Protein AF-A0A0F8ZS06-F1 (afdb_monomer_lite)

Sequence (285 aa):
GKEASLHYQWAHCLDNLGEREDALNHYNRALKINPTHTSTLFRLAYNSDLAGDDEKAIEYYERCIEQVPTYINAVMNLGILYEDHENYEKAISCFEAVLRANPNQDRARLFLKGARACCNMYYDEDKAKKKGEETEVLNIPISDFELSVRSKNCLERMNIKTLADLTQVTESDLLSYKNFGETSLNEIKHILSQKGLHLGQALEERKQIDKLVNIDASIDDESLSKPISELTLSTRCKNALEKMEIKTIGGLVSKTEDELLRRRGFKQAYIDEIKVQLEKHGFQL

Foldseek 3Di:
DVQLVVLQVVLVVCVVVVVNVSSVVSLVVSCVVPVLPLLSLQVQLVVCVVVVVLVSNLVSLLSNCVDFQRQLVSLQVNLVSCVVVVVLLSNLLSLVLSCLLPVPLVSSVVSNVVSVVSCVVCCPPPVVVVVVVVVVQQAAFPVVDDADPQLVVLCVVVVNTGNVSQLCAAPVRQPVDPSRDDVSSVSNQVVQVVVVHGGVNVVVVVVSSVSSNPSNPRHPSVQQAAFCVPFPADPLLVVLCVVVVQTTNVSVLSDDPVRQVVDPPRDPVSQVSNQVRLVVSVGGD

InterPro domains:
  IPR011260 RNA polymerase, alpha subunit, C-terminal [PF03118] (131-193)
  IPR011260 RNA polymerase, alpha subunit, C-terminal [PF03118] (221-280)
  IPR011990 Tetratricopeptide-like helical domain superfamily [G3DSA:1.25.40.10] (2-136)
  IPR011990 Tetratricopeptide-like helical domain superfamily [SSF48452] (3-122)
  IPR019734 Tetratricopeptide repeat [PF00515] (4-37)
  IPR019734 Tetratricopeptide repeat [PS50005] (4-37)
  IPR019734 Tetratricopeptide repeat [PS50005] (72-105)
  IPR019734 Tetratricopeptide repeat [SM00028] (4-37)
  IPR019734 Tetratricopeptide repeat [SM00028] (38-71)
  IPR019734 Tetratricopeptide repeat [SM00028] (72-105)
  IPR051685 Ycf3/AcsC/BcsC/TPR Multifunctional [PTHR44943] (3-160)

Radius of gyration: 24.04 Å; chains: 1; bounding box: 49×32×74 Å

pLDDT: mean 83.7, std 10.65, range [47.06, 96.69]

Organism: NCBI:txid412755

Secondary structure (DSSP, 8-state):
-HHHHHHHHHHHHHHHTT-HHHHHHHHHHHHHH-TT-HHHHHHHHHHHHHTT-HHHHHHHHHHHTTSSSB-HHHHHHHHHHHHHTT-HHHHHHHHHHHHHH-TT-HHHHHHHHHHHHHHHHHHHHHHHHHHHHHHHHHT-BGGGS---HHHHHHHHHTT--BHHHHHTS-HHHHHTSTT--HHHHHHHHHHHHHTT--TTHHHHHHHHHHHHHGGGGTB-HHHHHSBGGGS---HHHHHHHHTTT--BHHHHHTS-HHHHHTSTT--HHHHHHHHHHHHHTT---

Structure (mmCIF, N/CA/C/O backbone):
data_AF-A0A0F8ZS06-F1
#
_entry.id   AF-A0A0F8ZS06-F1
#
loop_
_atom_site.group_PDB
_atom_site.id
_atom_site.type_symbol
_atom_site.label_atom_id
_atom_site.label_alt_id
_atom_site.label_comp_id
_atom_site.label_asym_id
_atom_site.label_entity_id
_atom_site.label_seq_id
_atom_site.pdbx_PDB_ins_code
_atom_site.Cartn_x
_atom_site.Cartn_y
_atom_site.Cartn_z
_atom_site.occupancy
_atom_site.B_iso_or_equiv
_atom_site.auth_seq_id
_atom_site.auth_comp_id
_atom_site.auth_asym_id
_atom_site.auth_atom_id
_atom_site.pdbx_PDB_model_num
ATOM 1 N N . GLY A 1 1 ? 18.575 15.816 0.818 1.00 63.66 1 GLY A N 1
ATOM 2 C CA . GLY A 1 1 ? 18.251 16.215 -0.568 1.00 63.66 1 GLY A CA 1
ATOM 3 C C . GLY A 1 1 ? 19.220 15.592 -1.556 1.00 63.66 1 GLY A C 1
ATOM 4 O O . GLY A 1 1 ? 19.104 14.406 -1.816 1.00 63.66 1 GLY A O 1
ATOM 5 N N . LYS A 1 2 ? 20.214 16.352 -2.040 1.00 81.12 2 LYS A N 1
ATOM 6 C CA . LYS A 1 2 ? 21.171 15.901 -3.076 1.00 81.12 2 LYS A CA 1
ATOM 7 C C . LYS A 1 2 ? 21.966 14.646 -2.702 1.00 81.12 2 LYS A C 1
ATOM 9 O O . LYS A 1 2 ? 22.174 13.783 -3.542 1.00 81.12 2 LYS A O 1
ATOM 14 N N . GLU A 1 3 ? 22.370 14.532 -1.441 1.00 87.69 3 GLU A N 1
ATOM 15 C CA . GLU A 1 3 ? 23.111 13.367 -0.944 1.00 87.69 3 GLU A CA 1
ATOM 16 C C . GLU A 1 3 ? 22.255 12.089 -0.933 1.00 87.69 3 GLU A C 1
ATOM 18 O O . GLU A 1 3 ? 22.720 11.030 -1.339 1.00 87.69 3 GLU A O 1
ATOM 23 N N . ALA A 1 4 ? 20.967 12.197 -0.581 1.00 88.38 4 ALA A N 1
ATOM 24 C CA . ALA A 1 4 ? 20.027 11.080 -0.697 1.00 88.38 4 ALA A CA 1
ATOM 25 C C . ALA A 1 4 ? 19.854 10.647 -2.161 1.00 88.38 4 ALA A C 1
ATOM 27 O O . ALA A 1 4 ? 19.858 9.454 -2.450 1.00 88.38 4 ALA A O 1
ATOM 28 N N . SER A 1 5 ? 19.776 11.606 -3.089 1.00 87.88 5 SER A N 1
ATOM 29 C CA . SER A 1 5 ? 19.697 11.318 -4.524 1.00 87.88 5 SER A CA 1
ATOM 30 C C . SER A 1 5 ? 20.971 10.660 -5.065 1.00 87.88 5 SER A C 1
ATOM 32 O O . SER A 1 5 ? 20.877 9.792 -5.926 1.00 87.88 5 SER A O 1
ATOM 34 N N . LEU A 1 6 ? 22.152 11.007 -4.540 1.00 91.00 6 LEU A N 1
ATOM 35 C CA . LEU A 1 6 ? 23.408 10.333 -4.886 1.00 91.00 6 LEU A CA 1
ATOM 36 C C . LEU A 1 6 ? 23.420 8.883 -4.386 1.00 91.00 6 LEU A C 1
ATOM 38 O O . LEU A 1 6 ? 23.722 7.969 -5.150 1.00 91.00 6 LEU A O 1
ATOM 42 N N . HIS A 1 7 ? 23.039 8.661 -3.125 1.00 93.19 7 HIS A N 1
ATOM 43 C CA . HIS A 1 7 ? 22.908 7.309 -2.584 1.00 93.19 7 HIS A CA 1
ATOM 44 C C . HIS A 1 7 ? 21.879 6.478 -3.356 1.00 93.19 7 HIS A C 1
ATOM 46 O O . HIS A 1 7 ? 22.144 5.312 -3.623 1.00 93.19 7 HIS A O 1
ATOM 52 N N . TYR A 1 8 ? 20.761 7.079 -3.770 1.00 90.75 8 TYR A N 1
ATOM 53 C CA . TYR A 1 8 ? 19.785 6.450 -4.660 1.00 90.75 8 TYR A CA 1
ATOM 54 C C . TYR A 1 8 ? 20.402 6.055 -6.007 1.00 90.75 8 TYR A C 1
ATOM 56 O O . TYR A 1 8 ? 20.227 4.922 -6.440 1.00 90.75 8 TYR A O 1
ATOM 64 N N . GLN A 1 9 ? 21.133 6.961 -6.663 1.00 88.94 9 GLN A N 1
ATOM 65 C CA . GLN A 1 9 ? 21.760 6.675 -7.956 1.00 88.94 9 GLN A CA 1
ATOM 66 C C . GLN A 1 9 ? 22.771 5.531 -7.851 1.00 88.94 9 GLN A C 1
ATOM 68 O O . GLN A 1 9 ? 22.766 4.636 -8.690 1.00 88.94 9 GLN A O 1
ATOM 73 N N . TRP A 1 10 ? 23.599 5.519 -6.803 1.00 91.44 10 TRP A N 1
ATOM 74 C CA . TRP A 1 10 ? 24.521 4.412 -6.549 1.00 91.44 10 TRP A CA 1
ATOM 75 C C . TRP A 1 10 ? 23.798 3.103 -6.267 1.00 91.44 10 TRP A C 1
ATOM 77 O O . TRP A 1 10 ? 24.122 2.104 -6.901 1.00 91.44 10 TRP A O 1
ATOM 87 N N . ALA A 1 11 ? 22.807 3.119 -5.372 1.00 93.19 11 ALA A N 1
ATOM 88 C CA . ALA A 1 11 ? 21.995 1.945 -5.081 1.00 93.19 11 ALA A CA 1
ATOM 89 C C . ALA A 1 11 ? 21.378 1.371 -6.356 1.00 93.19 11 ALA A C 1
ATOM 91 O O . ALA A 1 11 ? 21.467 0.179 -6.603 1.00 93.19 11 ALA A O 1
ATOM 92 N N . HIS A 1 12 ? 20.824 2.237 -7.201 1.00 85.00 12 HIS A N 1
ATOM 93 C CA . HIS A 1 12 ? 20.188 1.832 -8.442 1.00 85.00 12 HIS A CA 1
ATOM 94 C C . HIS A 1 12 ? 21.172 1.225 -9.449 1.00 85.00 12 HIS A C 1
ATOM 96 O O . HIS A 1 12 ? 20.852 0.230 -10.094 1.00 85.00 12 HIS A O 1
ATOM 102 N N . CYS A 1 13 ? 22.385 1.773 -9.564 1.00 87.81 13 CYS A N 1
ATOM 103 C CA . CYS A 1 13 ? 23.432 1.156 -10.377 1.00 87.81 13 CYS A CA 1
ATOM 104 C C . CYS A 1 13 ? 23.817 -0.236 -9.856 1.00 87.81 13 CYS A C 1
ATOM 106 O O . CYS A 1 13 ? 23.944 -1.155 -10.658 1.00 87.81 13 CYS A O 1
ATOM 108 N N . LEU A 1 14 ? 23.987 -0.391 -8.539 1.00 89.50 14 LEU A N 1
ATOM 109 C CA . LEU A 1 14 ? 24.324 -1.671 -7.902 1.00 89.50 14 LEU A CA 1
ATOM 110 C C . LEU A 1 14 ? 23.215 -2.709 -8.108 1.00 89.50 14 LEU A C 1
ATOM 112 O O . LEU A 1 14 ? 23.488 -3.856 -8.450 1.00 89.50 14 LEU A O 1
ATOM 116 N N . ASP A 1 15 ? 21.961 -2.283 -7.989 1.00 84.06 15 ASP A N 1
ATOM 117 C CA . ASP A 1 15 ? 20.789 -3.133 -8.186 1.00 84.06 15 ASP A CA 1
ATOM 118 C C . ASP A 1 15 ? 20.712 -3.656 -9.629 1.00 84.06 15 ASP A C 1
ATOM 120 O O . ASP A 1 15 ? 20.546 -4.853 -9.861 1.00 84.06 15 ASP A O 1
ATOM 124 N N . ASN A 1 16 ? 20.973 -2.784 -10.612 1.00 82.00 16 ASN A N 1
ATOM 125 C CA . ASN A 1 16 ? 21.062 -3.160 -12.027 1.00 82.00 16 ASN A CA 1
ATOM 126 C C . ASN A 1 16 ? 22.236 -4.112 -12.330 1.00 82.00 16 ASN A C 1
ATOM 128 O O . ASN A 1 16 ? 22.197 -4.837 -13.324 1.00 82.00 16 ASN A O 1
ATOM 132 N N . LEU A 1 17 ? 23.280 -4.112 -11.495 1.00 88.81 17 LEU A N 1
ATOM 133 C CA . LEU A 1 17 ? 24.400 -5.058 -11.568 1.00 88.81 17 LEU A CA 1
ATOM 134 C C . LEU A 1 17 ? 24.115 -6.375 -10.825 1.00 88.81 17 LEU A C 1
ATOM 136 O O . LEU A 1 17 ? 24.907 -7.310 -10.918 1.00 88.81 17 LEU A O 1
ATOM 140 N N . GLY A 1 18 ? 22.986 -6.473 -10.117 1.00 86.25 18 GLY A N 1
ATOM 141 C CA . GLY A 1 18 ? 22.611 -7.632 -9.309 1.00 86.25 18 GLY A CA 1
ATOM 142 C C . GLY A 1 18 ? 23.229 -7.653 -7.907 1.00 86.25 18 GLY A C 1
ATOM 143 O O . GLY A 1 18 ? 23.037 -8.624 -7.175 1.00 86.25 18 GLY A O 1
ATOM 144 N N . GLU A 1 19 ? 23.930 -6.593 -7.497 1.00 92.88 19 GLU A N 1
ATOM 145 C CA . GLU A 1 19 ? 24.540 -6.449 -6.168 1.00 92.88 19 GLU A CA 1
ATOM 146 C C . GLU A 1 19 ? 23.491 -5.993 -5.137 1.00 92.88 19 GLU A C 1
ATOM 148 O O . GLU A 1 19 ? 23.504 -4.871 -4.627 1.00 92.88 19 GLU A O 1
ATOM 153 N N . ARG A 1 20 ? 22.531 -6.883 -4.850 1.00 88.94 20 ARG A N 1
ATOM 154 C CA . ARG A 1 20 ? 21.314 -6.575 -4.075 1.00 88.94 20 ARG A CA 1
ATOM 155 C C . ARG A 1 20 ? 21.583 -6.085 -2.650 1.00 88.94 20 ARG A C 1
ATOM 157 O O . ARG A 1 20 ? 20.914 -5.163 -2.189 1.00 88.94 20 ARG A O 1
ATOM 164 N N . GLU A 1 21 ? 22.540 -6.685 -1.943 1.00 92.19 21 GLU A N 1
ATOM 165 C CA . GLU A 1 21 ? 22.848 -6.299 -0.556 1.00 92.19 21 GLU A CA 1
ATOM 166 C C . GLU A 1 21 ? 23.428 -4.880 -0.480 1.00 92.19 21 GLU A C 1
ATOM 168 O O . GLU A 1 21 ? 22.988 -4.058 0.331 1.00 92.19 21 GLU A O 1
ATOM 173 N N . ASP A 1 22 ? 24.365 -4.556 -1.371 1.00 93.62 22 ASP A N 1
ATOM 174 C CA . ASP A 1 22 ? 24.976 -3.231 -1.430 1.00 93.62 22 ASP A CA 1
ATOM 175 C C . ASP A 1 22 ? 23.987 -2.172 -1.926 1.00 93.62 22 ASP A C 1
ATOM 177 O O . ASP A 1 22 ? 23.926 -1.069 -1.366 1.00 93.62 22 ASP A O 1
ATOM 181 N N . ALA A 1 23 ? 23.134 -2.518 -2.894 1.00 93.12 23 ALA A N 1
ATOM 182 C CA . ALA A 1 23 ? 22.026 -1.668 -3.313 1.00 93.12 23 ALA A CA 1
ATOM 183 C C . ALA A 1 23 ? 21.108 -1.319 -2.133 1.00 93.12 23 ALA A C 1
ATOM 185 O O . ALA A 1 23 ? 20.855 -0.140 -1.865 1.00 93.12 23 ALA A O 1
ATOM 186 N N . LEU A 1 24 ? 20.677 -2.321 -1.362 1.00 94.44 24 LEU A N 1
ATOM 187 C CA . LEU A 1 24 ? 19.812 -2.139 -0.196 1.00 94.44 24 LEU A CA 1
ATOM 188 C C . LEU A 1 24 ? 20.481 -1.281 0.889 1.00 94.44 24 LEU A C 1
ATOM 190 O O . LEU A 1 24 ? 19.842 -0.395 1.464 1.00 94.44 24 LEU A O 1
ATOM 194 N N . ASN A 1 25 ? 21.784 -1.458 1.127 1.00 95.75 25 ASN A N 1
ATOM 195 C CA . ASN A 1 25 ? 22.554 -0.601 2.033 1.00 95.75 25 ASN A CA 1
ATOM 196 C C . ASN A 1 25 ? 22.521 0.872 1.599 1.00 95.75 25 ASN A C 1
ATOM 198 O O . ASN A 1 25 ? 22.314 1.769 2.426 1.00 95.75 25 ASN A O 1
ATOM 202 N N . HIS A 1 26 ? 22.703 1.140 0.306 1.00 96.69 26 HIS A N 1
ATOM 203 C CA . HIS A 1 26 ? 22.666 2.496 -0.231 1.00 96.69 26 HIS A CA 1
ATOM 204 C C . HIS A 1 26 ? 21.247 3.084 -0.259 1.00 96.69 26 HIS A C 1
ATOM 206 O O . HIS A 1 26 ? 21.081 4.254 0.096 1.00 96.69 26 HIS A O 1
ATOM 212 N N . TYR A 1 27 ? 20.217 2.294 -0.568 1.00 96.12 27 TYR A N 1
ATOM 213 C CA . TYR A 1 27 ? 18.823 2.731 -0.461 1.00 96.12 27 TYR A CA 1
ATOM 214 C C . TYR A 1 27 ? 18.447 3.090 0.980 1.00 96.12 27 TYR A C 1
ATOM 216 O O . TYR A 1 27 ? 17.894 4.164 1.227 1.00 96.12 27 TYR A O 1
ATOM 224 N N . ASN A 1 28 ? 18.839 2.270 1.956 1.00 95.62 28 ASN A N 1
ATOM 225 C CA . ASN A 1 28 ? 18.621 2.567 3.371 1.00 95.62 28 ASN A CA 1
ATOM 226 C C . ASN A 1 28 ? 19.347 3.840 3.818 1.00 95.62 28 ASN A C 1
ATOM 228 O O . ASN A 1 28 ? 18.799 4.625 4.592 1.00 95.62 28 ASN A O 1
ATOM 232 N N . ARG A 1 29 ? 20.564 4.095 3.321 1.00 95.88 29 ARG A N 1
ATOM 233 C CA . ARG A 1 29 ? 21.256 5.375 3.558 1.00 95.88 29 ARG A CA 1
ATOM 234 C C . ARG A 1 29 ? 20.493 6.550 2.947 1.00 95.88 29 ARG A C 1
ATOM 236 O O . ARG A 1 29 ? 20.332 7.565 3.620 1.00 95.88 29 ARG A O 1
ATOM 243 N N . ALA A 1 30 ? 19.975 6.407 1.727 1.00 95.88 30 ALA A N 1
ATOM 244 C CA . ALA A 1 30 ? 19.164 7.444 1.097 1.00 95.88 30 ALA A CA 1
ATOM 245 C C . ALA A 1 30 ? 17.916 7.778 1.933 1.00 95.88 30 ALA A C 1
ATOM 247 O O . ALA A 1 30 ? 17.657 8.959 2.162 1.00 95.88 30 ALA A O 1
ATOM 248 N N . LEU A 1 31 ? 17.205 6.770 2.460 1.00 95.06 31 LEU A N 1
ATOM 249 C CA . LEU A 1 31 ? 16.052 6.989 3.345 1.00 95.06 31 LEU A CA 1
ATOM 250 C C . LEU A 1 31 ? 16.429 7.534 4.726 1.00 95.06 31 LEU A C 1
ATOM 252 O O . LEU A 1 31 ? 15.679 8.325 5.286 1.00 95.06 31 LEU A O 1
ATOM 256 N N . LYS A 1 32 ? 17.596 7.180 5.276 1.00 96.50 32 LYS A N 1
ATOM 257 C CA . LYS A 1 32 ? 18.094 7.804 6.517 1.00 96.50 32 LYS A CA 1
ATOM 258 C C . LYS A 1 32 ? 18.343 9.303 6.343 1.00 96.50 32 LYS A C 1
ATOM 260 O O . LYS A 1 32 ? 18.076 10.072 7.258 1.00 96.50 32 LYS A O 1
ATOM 265 N N . ILE A 1 33 ? 18.853 9.715 5.181 1.00 96.19 33 ILE A N 1
ATOM 266 C CA . ILE A 1 33 ? 19.132 11.125 4.865 1.00 96.19 33 ILE A CA 1
ATOM 267 C C . ILE A 1 33 ? 17.847 11.874 4.493 1.00 96.19 33 ILE A C 1
ATOM 269 O O . ILE A 1 33 ? 17.686 13.046 4.832 1.00 96.19 33 ILE A O 1
ATOM 273 N N . ASN A 1 34 ? 16.954 11.229 3.745 1.00 93.25 34 ASN A N 1
ATOM 274 C CA . ASN A 1 34 ? 15.661 11.777 3.369 1.00 93.25 34 ASN A CA 1
ATOM 275 C C . ASN A 1 34 ? 14.572 10.689 3.450 1.00 93.25 34 ASN A C 1
ATOM 277 O O . ASN A 1 34 ? 14.392 9.948 2.478 1.00 93.25 34 ASN A O 1
ATOM 281 N N . PRO A 1 35 ? 13.820 10.619 4.567 1.00 93.69 35 PRO A N 1
ATOM 282 C CA . PRO A 1 35 ? 12.804 9.584 4.797 1.00 93.69 35 PRO A CA 1
ATOM 283 C C . PRO A 1 35 ? 11.664 9.561 3.777 1.00 93.69 35 PRO A C 1
ATOM 285 O O . PRO A 1 35 ? 10.981 8.543 3.642 1.00 93.69 35 PRO A O 1
ATOM 288 N N . THR A 1 36 ? 11.475 10.670 3.062 1.00 91.50 36 THR A N 1
ATOM 289 C CA . THR A 1 36 ? 10.428 10.877 2.059 1.00 91.50 36 THR A CA 1
ATOM 290 C C . THR A 1 36 ? 10.974 10.900 0.628 1.00 91.50 36 THR A C 1
ATOM 292 O O . THR A 1 36 ? 10.327 11.411 -0.280 1.00 91.50 36 THR A O 1
ATOM 295 N N . HIS A 1 37 ? 12.184 10.377 0.382 1.00 89.31 37 HIS A N 1
ATOM 296 C CA . HIS A 1 37 ? 12.753 10.330 -0.969 1.00 89.31 37 HIS A CA 1
ATOM 297 C C . HIS A 1 37 ? 11.968 9.363 -1.874 1.00 89.31 37 HIS A C 1
ATOM 299 O O . HIS A 1 37 ? 12.251 8.163 -1.906 1.00 89.31 37 HIS A O 1
ATOM 305 N N . THR A 1 38 ? 11.011 9.901 -2.634 1.00 86.94 38 THR A N 1
ATOM 306 C CA . THR A 1 38 ? 10.017 9.158 -3.428 1.00 86.94 38 THR A CA 1
ATOM 307 C C . THR A 1 38 ? 10.631 8.100 -4.340 1.00 86.94 38 THR A C 1
ATOM 309 O O . THR A 1 38 ? 10.192 6.956 -4.322 1.00 86.94 38 THR A O 1
ATOM 312 N N . SER A 1 39 ? 11.702 8.420 -5.076 1.00 85.69 39 SER A N 1
ATOM 313 C CA . SER A 1 39 ? 12.343 7.449 -5.978 1.00 85.69 39 SER A CA 1
ATOM 314 C C . SER A 1 39 ? 12.962 6.263 -5.228 1.00 85.69 39 SER A C 1
ATOM 316 O O . SER A 1 39 ? 12.937 5.142 -5.727 1.00 85.69 39 SER A O 1
ATOM 318 N N . THR A 1 40 ? 13.488 6.486 -4.018 1.00 90.75 40 THR A N 1
ATOM 319 C CA . THR A 1 40 ? 14.010 5.391 -3.184 1.00 90.75 40 THR A CA 1
ATOM 320 C C . THR A 1 40 ? 12.878 4.553 -2.610 1.00 90.75 40 THR A C 1
ATOM 322 O O . THR A 1 40 ? 12.976 3.332 -2.642 1.00 90.75 40 THR A O 1
ATOM 325 N N . LEU A 1 41 ? 11.813 5.194 -2.112 1.00 93.06 41 LEU A N 1
ATOM 326 C CA . LEU A 1 41 ? 10.627 4.493 -1.612 1.00 93.06 41 LEU A CA 1
ATOM 327 C C . LEU A 1 41 ? 10.028 3.600 -2.699 1.00 93.06 41 LEU A C 1
ATOM 3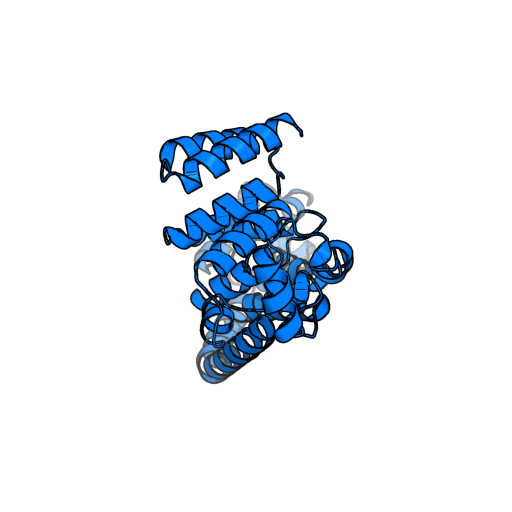29 O O . LEU A 1 41 ? 9.829 2.415 -2.467 1.00 93.06 41 LEU A O 1
ATOM 333 N N . PHE A 1 42 ? 9.836 4.137 -3.906 1.00 90.06 42 PHE A N 1
ATOM 334 C CA . PHE A 1 42 ? 9.329 3.375 -5.045 1.00 90.06 42 PHE A CA 1
ATOM 335 C C . PHE A 1 42 ? 10.223 2.179 -5.400 1.00 90.06 42 PHE A C 1
ATOM 337 O O . PHE A 1 42 ? 9.715 1.084 -5.623 1.00 90.06 42 PHE A O 1
ATOM 344 N N . ARG A 1 43 ? 11.553 2.361 -5.431 1.00 89.94 43 ARG A N 1
ATOM 345 C CA . ARG A 1 43 ? 12.485 1.261 -5.734 1.00 89.94 43 ARG A CA 1
ATOM 346 C C . ARG A 1 43 ? 12.482 0.173 -4.674 1.00 89.94 43 ARG A C 1
ATOM 348 O O . ARG A 1 43 ? 12.466 -0.997 -5.027 1.00 89.94 43 ARG A O 1
ATOM 355 N N . LEU A 1 44 ? 12.475 0.545 -3.398 1.00 94.00 44 LEU A N 1
ATOM 356 C CA . LEU A 1 44 ? 12.384 -0.435 -2.321 1.00 94.00 44 LEU A CA 1
ATOM 357 C C . LEU A 1 44 ? 11.045 -1.174 -2.349 1.00 94.00 44 LEU A C 1
ATOM 359 O O . LEU A 1 44 ? 11.052 -2.387 -2.200 1.00 94.00 44 LEU A O 1
ATOM 363 N N . ALA A 1 45 ? 9.934 -0.480 -2.615 1.00 93.06 45 ALA A N 1
ATOM 364 C CA . ALA A 1 45 ? 8.625 -1.110 -2.779 1.00 93.06 45 ALA A CA 1
ATOM 365 C C . ALA A 1 45 ? 8.643 -2.169 -3.889 1.00 93.06 45 ALA A C 1
ATOM 367 O O . ALA A 1 45 ? 8.272 -3.312 -3.661 1.00 93.06 45 ALA A O 1
ATOM 368 N N . TYR A 1 46 ? 9.161 -1.797 -5.062 1.00 87.69 46 TYR A N 1
ATOM 369 C CA . TYR A 1 46 ? 9.276 -2.688 -6.213 1.00 87.69 46 TYR A CA 1
ATOM 370 C C . TYR A 1 46 ? 10.197 -3.886 -5.950 1.00 87.69 46 TYR A C 1
ATOM 372 O O . TYR A 1 46 ? 9.886 -5.010 -6.327 1.00 87.69 46 TYR A O 1
ATOM 380 N N . ASN A 1 47 ? 11.330 -3.669 -5.283 1.00 88.81 47 ASN A N 1
ATOM 381 C CA . ASN A 1 47 ? 12.249 -4.759 -4.965 1.00 88.81 47 ASN A CA 1
ATOM 382 C C . ASN A 1 47 ? 11.669 -5.715 -3.916 1.00 88.81 47 ASN A C 1
ATOM 384 O O . ASN A 1 47 ? 11.939 -6.912 -3.991 1.00 88.81 47 ASN A O 1
ATOM 388 N N . SER A 1 48 ? 10.888 -5.202 -2.961 1.00 92.50 48 SER A N 1
ATOM 389 C CA . SER A 1 48 ? 10.147 -6.023 -1.999 1.00 92.50 48 SER A CA 1
ATOM 390 C C . SER A 1 48 ? 9.055 -6.844 -2.687 1.00 92.50 48 SER A C 1
ATOM 392 O O . SER A 1 48 ? 8.991 -8.045 -2.452 1.00 92.50 48 SER A O 1
ATOM 394 N N . ASP A 1 49 ? 8.284 -6.234 -3.592 1.00 90.19 49 ASP A N 1
ATOM 395 C CA . ASP A 1 49 ? 7.266 -6.898 -4.426 1.00 90.19 49 ASP A CA 1
ATOM 396 C C . ASP A 1 49 ? 7.893 -8.045 -5.244 1.00 90.19 49 ASP A C 1
ATOM 398 O O . ASP A 1 49 ? 7.523 -9.209 -5.110 1.00 90.19 49 ASP A O 1
ATOM 402 N N . LEU A 1 50 ? 8.994 -7.778 -5.959 1.00 86.44 50 LEU A N 1
ATOM 403 C CA . LEU A 1 50 ? 9.742 -8.820 -6.680 1.00 86.44 50 LEU A CA 1
ATOM 404 C C . LEU A 1 50 ? 10.298 -9.939 -5.783 1.00 86.44 50 LEU A C 1
ATOM 406 O O . LEU A 1 50 ? 10.583 -11.036 -6.274 1.00 86.44 50 LEU A O 1
ATOM 410 N N . ALA A 1 51 ? 10.525 -9.660 -4.500 1.00 88.81 51 ALA A N 1
ATOM 411 C CA . ALA A 1 51 ? 10.980 -10.643 -3.525 1.00 88.81 51 ALA A CA 1
ATOM 412 C C . ALA A 1 51 ? 9.822 -11.416 -2.863 1.00 88.81 51 ALA A C 1
ATOM 414 O O . ALA A 1 51 ? 10.100 -12.364 -2.126 1.00 88.81 51 ALA A O 1
ATOM 415 N N . GLY A 1 52 ? 8.565 -11.039 -3.129 1.00 90.50 52 GLY A N 1
ATOM 416 C CA . GLY A 1 52 ? 7.367 -11.571 -2.475 1.00 90.50 52 GLY A CA 1
ATOM 417 C C . GLY A 1 52 ? 7.191 -11.097 -1.029 1.00 90.50 52 GLY A C 1
ATOM 418 O O . GLY A 1 52 ? 6.524 -11.761 -0.241 1.00 90.50 52 GLY A O 1
ATOM 419 N N . ASP A 1 53 ? 7.848 -9.998 -0.643 1.00 95.44 53 ASP A N 1
ATOM 420 C CA . ASP A 1 53 ? 7.662 -9.344 0.656 1.00 95.44 53 ASP A CA 1
ATOM 421 C C . ASP A 1 53 ? 6.582 -8.263 0.522 1.00 95.44 53 ASP A C 1
ATOM 423 O O . ASP A 1 53 ? 6.854 -7.055 0.519 1.00 95.44 53 ASP A O 1
ATOM 427 N N . ASP A 1 54 ? 5.348 -8.729 0.344 1.00 92.56 54 ASP A N 1
ATOM 428 C CA . ASP A 1 54 ? 4.199 -7.889 0.008 1.00 92.56 54 ASP A CA 1
ATOM 429 C C . ASP A 1 54 ? 3.877 -6.883 1.119 1.00 92.56 54 ASP A C 1
ATOM 431 O O . ASP A 1 54 ? 3.517 -5.737 0.847 1.00 92.56 54 ASP A O 1
ATOM 435 N N . GLU A 1 55 ? 4.095 -7.265 2.380 1.00 93.38 55 GLU A N 1
ATOM 436 C CA . GLU A 1 55 ? 3.914 -6.401 3.549 1.00 93.38 55 GLU A CA 1
ATOM 437 C C . GLU A 1 55 ? 4.800 -5.150 3.453 1.00 93.38 55 GLU A C 1
ATOM 439 O O . GLU A 1 55 ? 4.312 -4.019 3.566 1.00 93.38 55 GLU A O 1
ATOM 444 N N . LYS A 1 56 ? 6.102 -5.325 3.174 1.00 94.56 56 LYS A N 1
ATOM 445 C CA . LYS A 1 56 ? 7.009 -4.185 2.974 1.00 94.56 56 LYS A CA 1
ATOM 446 C C . LYS A 1 56 ? 6.729 -3.439 1.678 1.00 94.56 56 LYS A C 1
ATOM 448 O O . LYS A 1 56 ? 6.919 -2.222 1.631 1.00 94.56 56 LYS A O 1
ATOM 453 N N . ALA A 1 57 ? 6.331 -4.141 0.618 1.00 94.62 57 ALA A N 1
ATOM 454 C CA . ALA A 1 57 ? 5.999 -3.512 -0.654 1.00 94.62 57 ALA A CA 1
ATOM 455 C C . ALA A 1 57 ? 4.835 -2.525 -0.487 1.00 94.62 57 ALA A C 1
ATOM 457 O O . ALA A 1 57 ? 4.960 -1.356 -0.865 1.00 94.62 57 ALA A O 1
ATOM 458 N N . ILE A 1 58 ? 3.754 -2.967 0.163 1.00 95.44 58 ILE A N 1
ATOM 459 C CA . ILE A 1 58 ? 2.589 -2.145 0.497 1.00 95.44 58 ILE A CA 1
ATOM 460 C C . ILE A 1 58 ? 3.012 -0.953 1.361 1.00 95.44 58 ILE A C 1
ATOM 462 O O . ILE A 1 58 ? 2.699 0.179 0.994 1.00 95.44 58 ILE A O 1
ATOM 466 N N . GLU A 1 59 ? 3.788 -1.161 2.434 1.00 94.81 59 GLU A N 1
ATOM 467 C CA . GLU A 1 59 ? 4.258 -0.064 3.300 1.00 94.81 59 GLU A CA 1
ATOM 468 C C . GLU A 1 59 ? 5.002 1.018 2.495 1.00 94.81 59 GLU A C 1
ATOM 470 O O . GLU A 1 59 ? 4.720 2.219 2.598 1.00 94.81 59 GLU A O 1
ATOM 475 N N . TYR A 1 60 ? 5.964 0.614 1.661 1.00 94.94 60 TYR A N 1
ATOM 476 C CA . TYR A 1 60 ? 6.748 1.565 0.880 1.00 94.94 60 TYR A CA 1
ATOM 477 C C . TYR A 1 60 ? 5.921 2.256 -0.208 1.00 94.94 60 TYR A C 1
ATOM 479 O O . TYR A 1 60 ? 6.116 3.457 -0.433 1.00 94.94 60 TYR A O 1
ATOM 487 N N . TYR A 1 61 ? 4.987 1.558 -0.859 1.00 93.25 61 TYR A N 1
ATOM 488 C CA . TYR A 1 61 ? 4.076 2.180 -1.819 1.00 93.25 61 TYR A CA 1
ATOM 489 C C . TYR A 1 61 ? 3.120 3.172 -1.147 1.00 93.25 61 TYR A C 1
ATOM 491 O O . TYR A 1 61 ? 2.954 4.283 -1.653 1.00 93.25 61 TYR A O 1
ATOM 499 N N . GLU A 1 62 ? 2.564 2.844 0.019 1.00 92.50 62 GLU A N 1
ATOM 500 C CA . GLU A 1 62 ? 1.698 3.741 0.792 1.00 92.50 62 GLU A CA 1
ATOM 501 C C . GLU A 1 62 ? 2.412 5.033 1.204 1.00 92.50 62 GLU A C 1
ATOM 503 O O . GLU A 1 62 ? 1.823 6.117 1.140 1.00 92.50 62 GLU A O 1
ATOM 508 N N . ARG A 1 63 ? 3.693 4.936 1.573 1.00 91.38 63 ARG A N 1
ATOM 509 C CA . ARG A 1 63 ? 4.555 6.094 1.859 1.00 91.38 63 ARG A CA 1
ATOM 510 C C . ARG A 1 63 ? 4.917 6.879 0.603 1.00 91.38 63 ARG A C 1
ATOM 512 O O . ARG A 1 63 ? 5.099 8.095 0.662 1.00 91.38 63 ARG A O 1
ATOM 519 N N . CYS A 1 64 ? 5.040 6.199 -0.535 1.00 87.19 64 CYS A N 1
ATOM 520 C CA . CYS A 1 64 ? 5.320 6.822 -1.825 1.00 87.19 64 CYS A CA 1
ATOM 521 C C . CYS A 1 64 ? 4.152 7.715 -2.271 1.00 87.19 64 CYS A C 1
ATOM 523 O O . CYS A 1 64 ? 4.376 8.849 -2.694 1.00 87.19 64 CYS A O 1
ATOM 525 N N . ILE A 1 65 ? 2.907 7.252 -2.100 1.00 86.88 65 ILE A N 1
ATOM 526 C CA . ILE A 1 65 ? 1.709 8.013 -2.491 1.00 86.88 65 ILE A CA 1
ATOM 527 C C . ILE A 1 65 ? 1.392 9.199 -1.563 1.00 86.88 65 ILE A C 1
ATOM 529 O O . ILE A 1 65 ? 0.567 10.035 -1.910 1.00 86.88 65 ILE A O 1
ATOM 533 N N . GLU A 1 66 ? 2.056 9.306 -0.406 1.00 85.81 66 GLU A N 1
ATOM 534 C CA . GLU A 1 66 ? 1.996 10.498 0.467 1.00 85.81 66 GLU A CA 1
ATOM 535 C C . GLU A 1 66 ? 2.794 11.672 -0.079 1.00 85.81 66 GLU A C 1
ATOM 537 O O . GLU A 1 66 ? 2.611 12.806 0.363 1.00 85.81 66 GLU A O 1
ATOM 542 N N . GLN A 1 67 ? 3.716 11.404 -1.002 1.00 82.31 67 GLN A N 1
ATOM 543 C CA . GLN A 1 67 ? 4.598 12.426 -1.527 1.00 82.31 67 GLN A CA 1
ATOM 544 C C . GLN A 1 67 ? 3.953 13.131 -2.714 1.00 82.31 67 GLN A C 1
ATOM 546 O O . GLN A 1 67 ? 3.278 12.515 -3.541 1.00 82.31 67 GLN A O 1
ATOM 551 N N . VAL A 1 68 ? 4.208 14.436 -2.802 1.00 73.44 68 VAL A N 1
ATOM 552 C CA . VAL A 1 68 ? 3.801 15.277 -3.926 1.00 73.44 68 VAL A CA 1
ATOM 553 C C . VAL A 1 68 ? 5.053 15.657 -4.729 1.00 73.44 68 VAL A C 1
ATOM 555 O O . VAL A 1 68 ? 6.001 16.185 -4.140 1.00 73.44 68 VAL A O 1
ATOM 558 N N . PRO A 1 69 ? 5.081 15.423 -6.052 1.00 70.06 69 PRO A N 1
ATOM 559 C CA . PRO A 1 69 ? 4.024 14.796 -6.841 1.00 70.06 69 PRO A CA 1
ATOM 560 C C . PRO A 1 69 ? 3.906 13.281 -6.621 1.00 70.06 69 PRO A C 1
ATOM 562 O O . PRO A 1 69 ? 4.902 12.586 -6.409 1.00 70.06 69 PRO A O 1
ATOM 565 N N . THR A 1 70 ? 2.677 12.774 -6.705 1.00 74.38 70 THR A N 1
ATOM 566 C CA . THR A 1 70 ? 2.362 11.359 -6.509 1.00 74.38 70 THR A CA 1
ATOM 567 C C . THR A 1 70 ? 2.823 10.540 -7.708 1.00 74.38 70 THR A C 1
ATOM 569 O O . THR A 1 70 ? 2.489 10.834 -8.856 1.00 74.38 70 THR A O 1
ATOM 572 N N . TYR A 1 71 ? 3.574 9.473 -7.443 1.00 75.75 71 TYR A N 1
ATOM 573 C CA . TYR A 1 71 ? 4.009 8.538 -8.476 1.00 75.75 71 TYR A CA 1
ATOM 574 C C . TYR A 1 71 ? 2.842 7.639 -8.883 1.00 75.75 71 TYR A C 1
ATOM 576 O O . TYR A 1 71 ? 2.462 6.734 -8.144 1.00 75.75 71 TYR A O 1
ATOM 584 N N . ILE A 1 72 ? 2.293 7.848 -10.082 1.00 78.19 72 ILE A N 1
ATOM 585 C CA . ILE A 1 72 ? 1.125 7.088 -10.553 1.00 78.19 72 ILE A CA 1
ATOM 586 C C . ILE A 1 72 ? 1.393 5.577 -10.628 1.00 78.19 72 ILE A C 1
ATOM 588 O O . ILE A 1 72 ? 0.506 4.774 -10.357 1.00 78.19 72 ILE A O 1
ATOM 592 N N . ASN A 1 73 ? 2.640 5.186 -10.907 1.00 78.56 73 ASN A N 1
ATOM 593 C CA . ASN A 1 73 ? 3.056 3.784 -10.917 1.00 78.56 73 ASN A CA 1
ATOM 594 C C . ASN A 1 73 ? 3.033 3.169 -9.512 1.00 78.56 73 ASN A C 1
ATOM 596 O O . ASN A 1 73 ? 2.722 1.992 -9.377 1.00 78.56 73 ASN A O 1
ATOM 600 N N . ALA A 1 74 ? 3.306 3.957 -8.466 1.00 85.69 74 ALA A N 1
ATOM 601 C CA . ALA A 1 74 ? 3.160 3.493 -7.089 1.00 85.69 74 ALA A CA 1
ATOM 602 C C . ALA A 1 74 ? 1.688 3.203 -6.770 1.00 85.69 74 ALA A C 1
ATOM 604 O O . ALA A 1 74 ? 1.389 2.170 -6.187 1.00 85.69 74 ALA A O 1
ATOM 605 N N . VAL A 1 75 ? 0.770 4.073 -7.211 1.00 88.62 75 VAL A N 1
ATOM 606 C CA . VAL A 1 75 ? -0.682 3.870 -7.052 1.00 88.62 75 VAL A CA 1
ATOM 607 C C . VAL A 1 75 ? -1.147 2.634 -7.826 1.00 88.62 75 VAL A C 1
ATOM 609 O O . VAL A 1 75 ? -1.905 1.825 -7.300 1.00 88.62 75 VAL A O 1
ATOM 612 N N . MET A 1 76 ? -0.668 2.462 -9.062 1.00 87.50 76 MET A N 1
ATOM 613 C CA . MET A 1 76 ? -0.995 1.309 -9.901 1.00 87.50 76 MET A CA 1
ATOM 614 C C . MET A 1 76 ? -0.531 -0.010 -9.266 1.00 87.50 76 MET A C 1
ATOM 616 O O . MET A 1 76 ? -1.332 -0.932 -9.150 1.00 87.50 76 MET A O 1
ATOM 620 N N . ASN A 1 77 ? 0.731 -0.093 -8.834 1.00 89.81 77 ASN A N 1
ATOM 621 C CA . ASN A 1 77 ? 1.290 -1.308 -8.233 1.00 89.81 77 ASN A CA 1
ATOM 622 C C . ASN A 1 77 ? 0.663 -1.608 -6.869 1.00 89.81 77 ASN A C 1
ATOM 624 O O . ASN A 1 77 ? 0.339 -2.756 -6.590 1.00 89.81 77 ASN A O 1
ATOM 628 N N . LEU A 1 78 ? 0.399 -0.578 -6.060 1.00 93.56 78 LEU A N 1
ATOM 629 C CA . LEU A 1 78 ? -0.341 -0.732 -4.809 1.00 93.56 78 LEU A CA 1
ATOM 630 C C . LEU A 1 78 ? -1.750 -1.288 -5.050 1.00 93.56 78 LEU A C 1
ATOM 632 O O . LEU A 1 78 ? -2.211 -2.141 -4.301 1.00 93.56 78 LEU A O 1
ATOM 636 N N . GLY A 1 79 ? -2.429 -0.829 -6.106 1.00 93.62 79 GLY A N 1
ATOM 637 C CA . GLY A 1 79 ? -3.728 -1.368 -6.504 1.00 93.62 79 GLY A CA 1
ATOM 638 C C . GLY A 1 79 ? -3.672 -2.852 -6.871 1.00 93.62 79 GLY A C 1
ATOM 639 O O . GLY A 1 79 ? -4.559 -3.595 -6.469 1.00 93.62 79 GLY A O 1
ATOM 640 N N . ILE A 1 80 ? -2.625 -3.280 -7.585 1.00 92.62 80 ILE A N 1
ATOM 641 C CA . ILE A 1 80 ? -2.407 -4.693 -7.938 1.00 92.62 80 ILE A CA 1
ATOM 642 C C . ILE A 1 80 ? -2.156 -5.524 -6.676 1.00 92.62 80 ILE A C 1
ATOM 644 O O . ILE A 1 80 ? -2.851 -6.507 -6.465 1.00 92.62 80 ILE A O 1
ATOM 648 N N . LEU A 1 81 ? -1.258 -5.081 -5.789 1.00 94.00 81 LEU A N 1
ATOM 649 C CA . LEU A 1 81 ? -0.994 -5.786 -4.530 1.00 94.00 81 LEU A CA 1
ATOM 650 C C . LEU A 1 81 ? -2.252 -5.908 -3.666 1.00 94.00 81 LEU A C 1
ATOM 652 O O . LEU A 1 81 ? -2.509 -6.966 -3.100 1.00 94.00 81 LEU A O 1
ATOM 656 N N . TYR A 1 82 ? -3.075 -4.859 -3.588 1.00 93.94 82 TYR A N 1
ATOM 657 C CA . TYR A 1 82 ? -4.359 -4.952 -2.896 1.00 93.94 82 TYR A CA 1
ATOM 658 C C . TYR A 1 82 ? -5.318 -5.943 -3.560 1.00 93.94 82 TYR A C 1
ATOM 660 O O . TYR A 1 82 ? -6.028 -6.637 -2.842 1.00 93.94 82 TYR A O 1
ATOM 668 N N . GLU A 1 83 ? -5.349 -6.035 -4.891 1.00 92.19 83 GLU A N 1
ATOM 669 C CA . GLU A 1 83 ? -6.154 -7.037 -5.602 1.00 92.19 83 GLU A CA 1
ATOM 670 C C . GLU A 1 83 ? -5.669 -8.463 -5.306 1.00 92.19 83 GLU A C 1
ATOM 672 O O . GLU A 1 83 ? -6.496 -9.325 -5.007 1.00 92.19 83 GLU A O 1
ATOM 677 N N . ASP A 1 84 ? -4.352 -8.688 -5.311 1.00 90.75 84 ASP A N 1
ATOM 678 C CA . ASP A 1 84 ? -3.729 -9.981 -4.992 1.00 90.75 84 ASP A CA 1
ATOM 679 C C . ASP A 1 84 ? -4.009 -10.413 -3.541 1.00 90.75 84 ASP A C 1
ATOM 681 O O . ASP A 1 84 ? -4.138 -11.602 -3.256 1.00 90.75 84 ASP A O 1
ATOM 685 N N . HIS A 1 85 ? -4.182 -9.445 -2.634 1.00 89.50 85 HIS A N 1
ATOM 686 C CA . HIS A 1 85 ? -4.579 -9.660 -1.236 1.00 89.50 85 HIS A CA 1
ATOM 687 C C . HIS A 1 85 ? -6.101 -9.641 -1.022 1.00 89.50 85 HIS A C 1
ATOM 689 O O . HIS A 1 85 ? -6.563 -9.501 0.112 1.00 89.50 85 HIS A O 1
ATOM 695 N N . GLU A 1 86 ? -6.888 -9.728 -2.097 1.00 89.00 86 GLU A N 1
ATOM 696 C CA . GLU A 1 86 ? -8.359 -9.718 -2.084 1.00 89.00 86 GLU A CA 1
ATOM 697 C C . GLU A 1 86 ? -8.981 -8.454 -1.452 1.00 89.00 86 GLU A C 1
ATOM 699 O O . GLU A 1 86 ? -10.175 -8.399 -1.156 1.00 89.00 86 GLU A O 1
ATOM 704 N N . ASN A 1 87 ? -8.196 -7.388 -1.286 1.00 88.19 87 ASN A N 1
ATOM 705 C CA . ASN A 1 87 ? -8.649 -6.080 -0.824 1.00 88.19 87 ASN A CA 1
ATOM 706 C C . ASN A 1 87 ? -9.161 -5.250 -2.007 1.00 88.19 87 ASN A C 1
ATOM 708 O O . ASN A 1 87 ? -8.597 -4.219 -2.401 1.00 88.19 87 ASN A O 1
ATOM 712 N N . TYR A 1 88 ? -10.236 -5.744 -2.619 1.00 89.19 88 TYR A N 1
ATOM 713 C CA . TYR A 1 88 ? -10.739 -5.212 -3.878 1.00 89.19 88 TYR A CA 1
ATOM 714 C C . TYR A 1 88 ? -11.207 -3.755 -3.771 1.00 89.19 88 TYR A C 1
ATOM 716 O O . TYR A 1 88 ? -11.090 -3.014 -4.743 1.00 89.19 8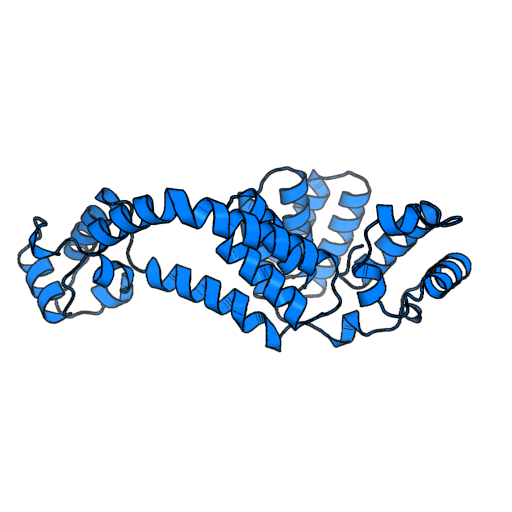8 TYR A O 1
ATOM 724 N N . GLU A 1 89 ? -11.685 -3.293 -2.614 1.00 86.62 89 GLU A N 1
ATOM 725 C CA . GLU A 1 89 ? -12.106 -1.903 -2.413 1.00 86.62 89 GLU A CA 1
ATOM 726 C C . GLU A 1 89 ? -10.945 -0.918 -2.524 1.00 86.62 89 GLU A C 1
ATOM 728 O O . GLU A 1 89 ? -11.055 0.116 -3.199 1.00 86.62 89 GLU A O 1
ATOM 733 N N . LYS A 1 90 ? -9.817 -1.235 -1.877 1.00 88.81 90 LYS A N 1
ATOM 734 C CA . LYS A 1 90 ? -8.613 -0.408 -1.978 1.00 88.81 90 LYS A CA 1
ATOM 735 C C . LYS A 1 90 ? -8.019 -0.496 -3.382 1.00 88.81 90 LYS A C 1
ATOM 737 O O . LYS A 1 90 ? -7.654 0.540 -3.936 1.00 88.81 90 LYS A O 1
ATOM 742 N N . ALA A 1 91 ? -8.014 -1.681 -3.997 1.00 92.56 91 ALA A N 1
ATOM 743 C CA . ALA A 1 91 ? -7.579 -1.864 -5.382 1.00 92.56 91 ALA A CA 1
ATOM 744 C C . ALA A 1 91 ? -8.392 -1.003 -6.368 1.00 92.56 91 ALA A C 1
ATOM 746 O O . ALA A 1 91 ? -7.826 -0.236 -7.149 1.00 92.56 91 ALA A O 1
ATOM 747 N N . ILE A 1 92 ? -9.727 -1.054 -6.278 1.00 91.94 92 ILE A N 1
ATOM 748 C CA . ILE A 1 92 ? -10.646 -0.226 -7.073 1.00 91.94 92 ILE A CA 1
ATOM 749 C C . ILE A 1 92 ? -10.323 1.257 -6.887 1.00 91.94 92 ILE A C 1
ATOM 751 O O . ILE A 1 92 ? -10.194 1.976 -7.877 1.00 91.94 92 ILE A O 1
ATOM 755 N N . SER A 1 93 ? -10.138 1.700 -5.641 1.00 90.00 93 SER A N 1
ATOM 756 C CA . SER A 1 93 ? -9.812 3.096 -5.329 1.00 90.00 93 SER A CA 1
ATOM 757 C C . SER A 1 93 ? -8.498 3.539 -5.986 1.00 90.00 93 SER A C 1
ATOM 759 O O . SER A 1 93 ? -8.446 4.612 -6.592 1.00 90.00 93 SER A O 1
ATOM 761 N N . CYS A 1 94 ? -7.460 2.695 -5.940 1.00 90.19 94 CYS A N 1
ATOM 762 C CA . CYS A 1 94 ? -6.189 2.925 -6.630 1.00 90.19 94 CYS A CA 1
ATOM 763 C C . CYS A 1 94 ? -6.376 3.043 -8.151 1.00 90.19 94 CYS A C 1
ATOM 765 O O . CYS A 1 94 ? -5.909 4.004 -8.762 1.00 90.19 94 CYS A O 1
ATOM 767 N N . PHE A 1 95 ? -7.075 2.097 -8.785 1.00 91.12 95 PHE A N 1
ATOM 768 C CA . PHE A 1 95 ? -7.245 2.108 -10.242 1.00 91.12 95 PHE A CA 1
ATOM 769 C C . PHE A 1 95 ? -8.115 3.268 -10.727 1.00 91.12 95 PHE A C 1
ATOM 771 O O . PHE A 1 95 ? -7.836 3.852 -11.775 1.00 91.12 95 PHE A O 1
ATOM 778 N N . GLU A 1 96 ? -9.140 3.645 -9.965 1.00 89.94 96 GLU A N 1
ATOM 779 C CA . GLU A 1 96 ? -9.921 4.845 -10.247 1.00 89.94 96 GLU A CA 1
ATOM 780 C C . GLU A 1 96 ? -9.069 6.109 -10.125 1.00 89.94 96 GLU A C 1
ATOM 782 O O . GLU A 1 96 ? -9.179 6.974 -10.990 1.00 89.94 96 GLU A O 1
ATOM 787 N N . ALA A 1 97 ? -8.181 6.205 -9.129 1.00 85.62 97 ALA A N 1
ATOM 788 C CA . ALA A 1 97 ? -7.247 7.326 -9.007 1.00 85.62 97 ALA A CA 1
ATOM 789 C C . ALA A 1 97 ? -6.309 7.430 -10.220 1.00 85.62 97 ALA A C 1
ATOM 791 O O . ALA A 1 97 ? -6.136 8.511 -10.784 1.00 85.62 97 ALA A O 1
ATOM 792 N N . VAL A 1 98 ? -5.772 6.299 -10.692 1.00 84.62 98 VAL A N 1
ATOM 793 C CA . VAL A 1 98 ? -4.958 6.263 -11.918 1.00 84.62 98 VAL A CA 1
ATOM 794 C C . VAL A 1 98 ? -5.763 6.734 -13.135 1.00 84.62 98 VAL A C 1
ATOM 796 O O . VAL A 1 98 ? -5.257 7.515 -13.938 1.00 84.62 98 VAL A O 1
ATOM 799 N N . LEU A 1 99 ? -7.019 6.298 -13.274 1.00 85.31 99 LEU A N 1
ATOM 800 C CA . LEU A 1 99 ? -7.882 6.675 -14.400 1.00 85.31 99 LEU A CA 1
ATOM 801 C C . LEU A 1 99 ? -8.399 8.115 -14.329 1.00 85.31 99 LEU A C 1
ATOM 803 O O . LEU A 1 99 ? -8.695 8.689 -15.375 1.00 85.31 99 LEU A O 1
ATOM 807 N N . ARG A 1 100 ? -8.508 8.714 -13.139 1.00 82.50 100 ARG A N 1
ATOM 808 C CA . ARG A 1 100 ? -8.827 10.143 -13.002 1.00 82.50 100 ARG A CA 1
ATOM 809 C C . ARG A 1 100 ? -7.695 11.012 -13.546 1.00 82.50 100 ARG A C 1
ATOM 811 O O . ARG A 1 100 ? -7.978 11.951 -14.284 1.00 82.50 100 ARG A O 1
ATOM 818 N N . ALA A 1 101 ? -6.437 10.655 -13.272 1.00 74.25 101 ALA A N 1
ATOM 819 C CA . ALA A 1 101 ? -5.284 11.345 -13.856 1.00 74.25 101 ALA A CA 1
ATOM 820 C C . ALA A 1 101 ? -5.043 11.015 -15.329 1.00 74.25 101 ALA A C 1
ATOM 822 O O . ALA A 1 101 ? -4.762 11.907 -16.122 1.00 74.25 101 ALA A O 1
ATOM 823 N N . ASN A 1 102 ? -5.145 9.743 -15.717 1.00 72.75 102 ASN A N 1
ATOM 824 C CA . ASN A 1 102 ? -5.002 9.328 -17.107 1.00 72.75 102 ASN A CA 1
ATOM 825 C C . ASN A 1 102 ? -6.188 8.452 -17.543 1.00 72.75 102 ASN A C 1
ATOM 827 O O . ASN A 1 102 ? -6.115 7.219 -17.474 1.00 72.75 102 ASN A O 1
ATOM 831 N N . PRO A 1 103 ? -7.261 9.064 -18.080 1.00 77.31 103 PRO A N 1
ATOM 832 C CA . PRO A 1 103 ? -8.455 8.340 -18.525 1.00 77.31 103 PRO A CA 1
ATOM 833 C C . PRO A 1 103 ? -8.193 7.287 -19.611 1.00 77.31 103 PRO A C 1
ATOM 835 O O . PRO A 1 103 ? -8.989 6.357 -19.788 1.00 77.31 103 PRO A O 1
ATOM 838 N N . ASN A 1 104 ? -7.075 7.413 -20.333 1.00 73.50 104 ASN A N 1
ATOM 839 C CA . ASN A 1 104 ? -6.682 6.532 -21.430 1.00 73.50 104 ASN A CA 1
ATOM 840 C C . ASN A 1 104 ? -5.702 5.423 -21.003 1.00 73.50 104 ASN A C 1
ATOM 842 O O . ASN A 1 104 ? -5.178 4.716 -21.860 1.00 73.50 104 ASN A O 1
ATOM 846 N N . GLN A 1 105 ? -5.469 5.229 -19.701 1.00 77.06 105 GLN A N 1
ATOM 847 C CA . GLN A 1 105 ? -4.624 4.147 -19.195 1.00 77.06 105 GLN A CA 1
ATOM 848 C C . GLN A 1 105 ? -5.346 2.787 -19.308 1.00 77.06 105 GLN A C 1
ATOM 850 O O . GLN A 1 105 ? -6.047 2.350 -18.393 1.00 77.06 105 GLN A O 1
ATOM 855 N N . ASP A 1 106 ? -5.169 2.092 -20.436 1.00 79.75 106 ASP A N 1
ATOM 856 C CA . ASP A 1 106 ? -5.840 0.811 -20.726 1.00 79.75 106 ASP A CA 1
ATOM 857 C C . ASP A 1 106 ? -5.599 -0.254 -19.647 1.00 79.75 106 ASP A C 1
ATOM 859 O O . ASP A 1 106 ? -6.531 -0.958 -19.251 1.00 79.75 106 ASP A O 1
ATOM 863 N N . ARG A 1 107 ? -4.367 -0.318 -19.123 1.00 81.31 107 ARG A N 1
ATOM 864 C CA . ARG A 1 107 ? -3.978 -1.233 -18.043 1.00 81.31 107 ARG A CA 1
ATOM 865 C C . ARG A 1 107 ? -4.840 -1.023 -16.795 1.00 81.31 107 ARG A C 1
ATOM 867 O O . ARG A 1 107 ? -5.466 -1.968 -16.330 1.00 81.31 107 ARG A O 1
ATOM 874 N N . ALA A 1 108 ? -4.953 0.212 -16.304 1.00 86.25 108 ALA A N 1
ATOM 875 C CA . ALA A 1 108 ? -5.761 0.524 -15.122 1.00 86.25 108 ALA A CA 1
ATOM 876 C C . ALA A 1 108 ? -7.248 0.196 -15.332 1.00 86.25 108 ALA A C 1
ATOM 878 O O . ALA A 1 108 ? -7.908 -0.299 -14.425 1.00 86.25 108 ALA A O 1
ATOM 879 N N . ARG A 1 109 ? -7.776 0.389 -16.550 1.00 88.31 109 ARG A N 1
ATOM 880 C CA . ARG A 1 109 ? -9.159 0.012 -16.890 1.00 88.31 109 ARG A CA 1
ATOM 881 C C . ARG A 1 109 ? -9.384 -1.499 -16.850 1.00 88.31 109 ARG A C 1
ATOM 883 O O . ARG A 1 109 ? -10.455 -1.939 -16.428 1.00 88.31 109 ARG A O 1
ATOM 890 N N . LEU A 1 110 ? -8.404 -2.281 -17.304 1.00 88.62 110 LEU A N 1
ATOM 891 C CA . LEU A 1 110 ? -8.456 -3.740 -17.257 1.00 88.62 110 LEU A CA 1
ATOM 892 C C . LEU A 1 110 ? -8.485 -4.239 -15.809 1.00 88.62 110 LEU A C 1
ATOM 894 O O . LEU A 1 110 ? -9.406 -4.974 -15.456 1.00 88.62 110 LEU A O 1
ATOM 898 N N . PHE A 1 111 ? -7.541 -3.783 -14.981 1.00 91.19 111 PHE A N 1
ATOM 899 C CA . PHE A 1 111 ? -7.480 -4.147 -13.563 1.00 91.19 111 PHE A CA 1
ATOM 900 C C . PHE A 1 111 ? -8.717 -3.673 -12.792 1.00 91.19 111 PHE A C 1
ATOM 902 O O . PHE A 1 111 ? -9.327 -4.457 -12.078 1.00 91.19 111 PHE A O 1
ATOM 909 N N . LEU A 1 112 ? -9.212 -2.454 -13.041 1.00 93.25 112 LEU A N 1
ATOM 910 C CA . LEU A 1 112 ? -10.465 -1.976 -12.445 1.00 93.25 112 LEU A CA 1
ATOM 911 C C . LEU A 1 112 ? -11.655 -2.889 -12.766 1.00 93.25 112 LEU A C 1
ATOM 913 O O . LEU A 1 112 ? -12.507 -3.129 -11.912 1.00 93.25 112 LEU A O 1
ATOM 917 N N . LYS A 1 113 ? -11.750 -3.384 -14.005 1.00 92.81 113 LYS A N 1
ATOM 918 C CA . LYS A 1 113 ? -12.820 -4.307 -14.398 1.00 92.81 113 LYS A CA 1
ATOM 919 C C . LYS A 1 113 ? -12.679 -5.659 -13.693 1.00 92.81 113 LYS A C 1
ATOM 921 O O . LYS A 1 113 ? -13.701 -6.198 -13.275 1.00 92.81 113 LYS A O 1
ATOM 926 N N . GLY A 1 114 ? -11.454 -6.178 -13.584 1.00 92.25 114 GLY A N 1
ATOM 927 C CA . GLY A 1 114 ? -11.132 -7.403 -12.846 1.00 92.25 114 GLY A CA 1
ATOM 928 C C . GLY A 1 114 ? -11.501 -7.272 -11.373 1.00 92.25 114 GLY A C 1
ATOM 929 O O . GLY A 1 114 ? -12.417 -7.952 -10.915 1.00 92.25 114 GLY A O 1
ATOM 930 N N . ALA A 1 115 ? -10.915 -6.286 -10.694 1.00 91.75 115 ALA A N 1
ATOM 931 C CA . ALA A 1 115 ? -11.181 -5.983 -9.297 1.00 91.75 115 ALA A CA 1
ATOM 932 C C . ALA A 1 115 ? -12.676 -5.777 -9.024 1.00 91.75 115 ALA A C 1
ATOM 934 O O . ALA A 1 115 ? -13.201 -6.400 -8.116 1.00 91.75 115 ALA A O 1
ATOM 935 N N . ARG A 1 116 ? -13.419 -4.999 -9.831 1.00 90.62 116 ARG A N 1
ATOM 936 C CA . ARG A 1 116 ? -14.883 -4.845 -9.661 1.00 90.62 116 ARG A CA 1
ATOM 937 C C . ARG A 1 116 ? -15.658 -6.149 -9.843 1.00 90.62 116 ARG A C 1
ATOM 939 O O . ARG A 1 116 ? -16.662 -6.342 -9.163 1.00 90.62 116 ARG A O 1
ATOM 946 N N . ALA A 1 117 ? -15.246 -7.013 -10.769 1.00 88.50 117 ALA A N 1
ATOM 947 C CA . ALA A 1 117 ? -15.899 -8.302 -10.970 1.00 88.50 117 ALA A CA 1
ATOM 948 C C . ALA A 1 117 ? -15.669 -9.224 -9.765 1.00 88.50 117 ALA A C 1
ATOM 950 O O . ALA A 1 117 ? -16.644 -9.738 -9.219 1.00 88.50 117 ALA A O 1
ATOM 951 N N . CYS A 1 118 ? -14.419 -9.353 -9.309 1.00 85.56 118 CYS A N 1
ATOM 952 C CA . CYS A 1 118 ? -14.066 -10.106 -8.105 1.00 85.56 118 CYS A CA 1
ATOM 953 C C . CYS A 1 118 ? -14.778 -9.539 -6.876 1.00 85.56 118 CYS A C 1
ATOM 955 O O . CYS A 1 118 ? -15.473 -10.272 -6.183 1.00 85.56 118 CYS A O 1
ATOM 957 N N . CYS A 1 119 ? -14.721 -8.220 -6.691 1.00 80.38 119 CYS A N 1
ATOM 958 C CA . CYS A 1 119 ? -15.416 -7.496 -5.635 1.00 80.38 119 CYS A CA 1
ATOM 959 C C . CYS A 1 119 ? -16.913 -7.822 -5.625 1.00 80.38 119 CYS A C 1
ATOM 961 O O . CYS A 1 119 ? -17.443 -8.169 -4.582 1.00 80.38 119 CYS A O 1
ATOM 963 N N . ASN A 1 120 ? -17.598 -7.770 -6.772 1.00 76.38 120 ASN A N 1
ATOM 964 C CA . ASN A 1 120 ? -19.027 -8.082 -6.853 1.00 76.38 120 ASN A CA 1
ATOM 965 C C . ASN A 1 120 ? -19.340 -9.558 -6.563 1.00 76.38 120 ASN A C 1
ATOM 967 O O . ASN A 1 120 ? -20.340 -9.831 -5.908 1.00 76.38 120 ASN A O 1
ATOM 971 N N . MET A 1 121 ? -18.509 -10.498 -7.026 1.00 69.50 121 MET A N 1
ATOM 972 C CA . MET A 1 121 ? -18.699 -11.932 -6.768 1.00 69.50 121 MET A CA 1
ATOM 973 C C . MET A 1 121 ? -18.478 -12.277 -5.290 1.00 69.50 121 MET A C 1
ATOM 975 O O . MET A 1 121 ? -19.311 -12.944 -4.686 1.00 69.50 121 MET A O 1
ATOM 979 N N . TYR A 1 122 ? -17.403 -11.760 -4.692 1.00 58.94 122 TYR A N 1
ATOM 980 C CA . TYR A 1 122 ? -17.107 -11.911 -3.263 1.00 58.94 122 TYR A CA 1
ATOM 981 C C . TYR A 1 122 ? -18.139 -11.181 -2.392 1.00 58.94 122 TYR A C 1
ATOM 983 O O . TYR A 1 122 ? -18.462 -11.597 -1.277 1.00 58.94 122 TYR A O 1
ATOM 991 N N . TYR A 1 123 ? -18.696 -10.082 -2.909 1.00 58.94 123 TYR A N 1
ATOM 992 C CA . TYR A 1 123 ? -19.691 -9.305 -2.192 1.00 58.94 123 TYR A CA 1
ATOM 993 C C . TYR A 1 123 ? -21.056 -9.965 -2.052 1.00 58.94 123 TYR A C 1
ATOM 995 O O . TYR A 1 123 ? -21.766 -9.621 -1.107 1.00 58.94 123 TYR A O 1
ATOM 1003 N N . ASP A 1 124 ? -21.437 -10.874 -2.944 1.00 60.03 124 ASP A N 1
ATOM 1004 C CA . ASP A 1 124 ? -22.769 -11.481 -2.893 1.00 60.03 124 ASP A CA 1
ATOM 1005 C C . ASP A 1 124 ? -22.853 -12.599 -1.836 1.00 60.03 124 ASP A C 1
ATOM 1007 O O . ASP A 1 124 ? -23.829 -12.673 -1.090 1.00 60.03 124 ASP A O 1
ATOM 1011 N N . GLU A 1 125 ? -21.815 -13.432 -1.702 1.00 59.31 125 GLU A N 1
ATOM 1012 C CA . GLU A 1 125 ? -21.852 -14.609 -0.817 1.00 59.31 125 GLU A CA 1
ATOM 1013 C C . GLU A 1 125 ? -21.246 -14.344 0.574 1.00 59.31 125 GLU A C 1
ATOM 1015 O O . GLU A 1 125 ? -21.891 -14.610 1.593 1.00 59.31 125 GLU A O 1
ATOM 1020 N N . ASP A 1 126 ? -20.052 -13.748 0.652 1.00 56.97 126 ASP A N 1
ATOM 1021 C CA . ASP A 1 126 ? -19.340 -13.579 1.926 1.00 56.97 126 ASP A CA 1
ATOM 1022 C C . ASP A 1 126 ? -19.675 -12.268 2.637 1.00 56.97 126 ASP A C 1
ATOM 1024 O O . ASP A 1 126 ? -19.703 -12.219 3.870 1.00 56.97 126 ASP A O 1
ATOM 1028 N N . LYS A 1 127 ? -20.015 -11.197 1.907 1.00 57.09 127 LYS A N 1
ATOM 1029 C CA . LYS A 1 127 ? -20.390 -9.920 2.537 1.00 57.09 127 LYS A CA 1
ATOM 1030 C C . LYS A 1 127 ? -21.716 -10.021 3.268 1.00 57.09 127 LYS A C 1
ATOM 1032 O O . LYS A 1 127 ? -21.837 -9.423 4.323 1.00 57.09 127 LYS A O 1
ATOM 1037 N N . ALA A 1 128 ? -22.705 -10.764 2.770 1.00 60.38 128 ALA A N 1
ATOM 1038 C CA . ALA A 1 128 ? -23.969 -10.929 3.492 1.00 60.38 128 ALA A CA 1
ATOM 1039 C C . ALA A 1 128 ? -23.745 -11.560 4.877 1.00 60.38 128 ALA A C 1
ATOM 1041 O O . ALA A 1 128 ? -24.335 -11.124 5.867 1.00 60.38 128 ALA A O 1
ATOM 1042 N N . LYS A 1 129 ? -22.833 -12.533 4.953 1.00 66.50 129 LYS A N 1
ATOM 1043 C CA . LYS A 1 129 ? -22.508 -13.251 6.183 1.00 66.50 129 LYS A CA 1
ATOM 1044 C C . LYS A 1 129 ? -21.564 -12.462 7.089 1.00 66.50 129 LYS A C 1
ATOM 1046 O O . LYS A 1 129 ? -21.906 -12.198 8.235 1.00 66.50 129 LYS A O 1
ATOM 1051 N N . LYS A 1 130 ? -20.426 -12.007 6.563 1.00 63.00 130 LYS A N 1
ATOM 1052 C CA . LYS A 1 130 ? -19.392 -11.283 7.314 1.00 63.00 130 LYS A CA 1
ATOM 1053 C C . LYS A 1 130 ? -19.846 -9.883 7.719 1.00 63.00 130 LYS A C 1
ATOM 1055 O O . LYS A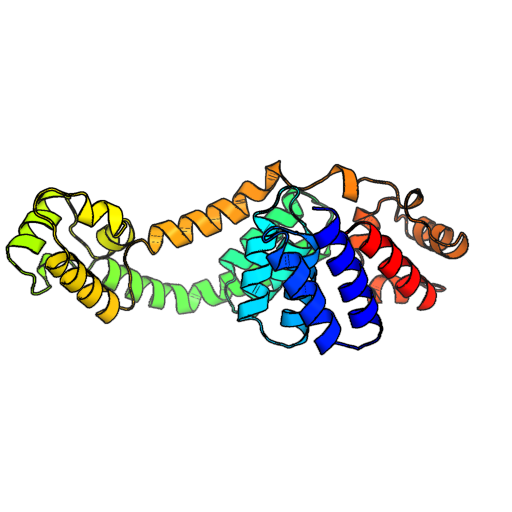 1 130 ? -19.609 -9.486 8.847 1.00 63.00 130 LYS A O 1
ATOM 1060 N N . LYS A 1 131 ? -20.593 -9.166 6.866 1.00 59.59 131 LYS A N 1
ATOM 1061 C CA . LYS A 1 131 ? -21.246 -7.903 7.256 1.00 59.59 131 LYS A CA 1
ATOM 1062 C C . LYS A 1 131 ? -22.344 -8.152 8.277 1.00 59.59 131 LYS A C 1
ATOM 1064 O O . LYS A 1 131 ? -22.537 -7.297 9.125 1.00 59.59 131 LYS A O 1
ATOM 1069 N N . GLY A 1 132 ? -23.055 -9.280 8.215 1.00 68.50 132 GLY A N 1
ATOM 1070 C CA . GLY A 1 132 ? -23.981 -9.694 9.270 1.00 68.50 132 GLY A CA 1
ATOM 1071 C C . GLY A 1 132 ? -23.261 -9.831 10.611 1.00 68.50 132 GLY A C 1
ATOM 1072 O O . GLY A 1 132 ? -23.580 -9.105 11.545 1.00 68.50 132 GLY A O 1
ATOM 1073 N N . GLU A 1 133 ? -22.227 -10.671 10.660 1.00 75.12 133 GLU A N 1
ATOM 1074 C CA . GLU A 1 133 ? -21.414 -10.933 11.856 1.00 75.12 133 GLU A CA 1
ATOM 1075 C C . GLU A 1 133 ? -20.714 -9.664 12.384 1.00 75.12 133 GLU A C 1
ATOM 1077 O O . GLU A 1 133 ? -20.759 -9.368 13.574 1.00 75.12 133 GLU A O 1
ATOM 1082 N N . GLU A 1 134 ? -20.114 -8.860 11.509 1.00 74.94 134 GLU A N 1
ATOM 1083 C CA . GLU A 1 134 ? -19.432 -7.615 11.869 1.00 74.94 134 GLU A CA 1
ATOM 1084 C C . GLU A 1 134 ? -20.418 -6.529 12.319 1.00 74.94 134 GLU A C 1
ATOM 1086 O O . GLU A 1 134 ? -20.180 -5.860 13.321 1.00 74.94 134 GLU A O 1
ATOM 1091 N N . THR A 1 135 ? -21.568 -6.389 11.649 1.00 76.88 135 THR A N 1
ATOM 1092 C CA . THR A 1 135 ? -22.633 -5.465 12.081 1.00 76.88 135 THR A CA 1
ATOM 1093 C C . THR A 1 135 ? -23.215 -5.903 13.423 1.00 76.88 135 THR A C 1
ATOM 1095 O O . THR A 1 135 ? -23.521 -5.055 14.257 1.00 76.88 135 THR A O 1
ATOM 1098 N N . GLU A 1 136 ? -23.349 -7.207 13.668 1.00 84.38 136 GLU A N 1
ATOM 1099 C CA . GLU A 1 136 ? -23.753 -7.738 14.971 1.00 84.38 136 GLU A CA 1
ATOM 1100 C C . GLU A 1 136 ? -22.732 -7.390 16.056 1.00 84.38 136 GLU A C 1
ATOM 1102 O O . GLU A 1 136 ? -23.125 -6.852 17.089 1.00 84.38 136 GLU A O 1
ATOM 1107 N N . VAL A 1 137 ? -21.435 -7.616 15.812 1.00 88.69 137 VAL A N 1
ATOM 1108 C CA . VAL A 1 137 ? -20.365 -7.286 16.768 1.00 88.69 137 VAL A CA 1
ATOM 1109 C C . VAL A 1 137 ? -20.309 -5.783 17.046 1.00 88.69 137 VAL A C 1
ATOM 1111 O O . VAL A 1 137 ? -20.279 -5.375 18.206 1.00 88.69 137 VAL A O 1
ATOM 1114 N N . LEU A 1 138 ? -20.336 -4.947 16.010 1.00 89.00 138 LEU A N 1
ATOM 1115 C CA . LEU A 1 138 ? -20.281 -3.491 16.143 1.00 89.00 138 LEU A CA 1
ATOM 1116 C C . LEU A 1 138 ? -21.493 -2.929 16.905 1.00 89.00 138 LEU A C 1
ATOM 1118 O O . LEU A 1 138 ? -21.349 -1.952 17.641 1.00 89.00 138 LEU A O 1
ATOM 1122 N N . ASN A 1 139 ? -22.660 -3.569 16.799 1.00 90.50 139 ASN A N 1
ATOM 1123 C CA . ASN A 1 139 ? -23.872 -3.169 17.515 1.00 90.50 139 ASN A CA 1
ATOM 1124 C C . ASN A 1 139 ? -23.949 -3.677 18.964 1.00 90.50 139 ASN A C 1
ATOM 1126 O O . ASN A 1 139 ? -24.901 -3.311 19.658 1.00 90.50 139 ASN A O 1
ATOM 1130 N N . ILE A 1 140 ? -22.987 -4.482 19.443 1.00 92.56 140 ILE A N 1
ATOM 1131 C CA . ILE A 1 140 ? -22.984 -4.952 20.836 1.00 92.56 140 ILE A CA 1
ATOM 1132 C C . ILE A 1 140 ? -22.947 -3.732 21.775 1.00 92.56 140 ILE A C 1
ATOM 1134 O O . ILE A 1 140 ? -22.025 -2.908 21.682 1.00 92.56 140 ILE A O 1
ATOM 1138 N N . PRO A 1 141 ? -23.925 -3.599 22.689 1.00 92.56 141 PRO A N 1
ATOM 1139 C CA . PRO A 1 141 ? -23.939 -2.534 23.676 1.00 92.56 141 PRO A CA 1
ATOM 1140 C C . PRO A 1 141 ? -22.742 -2.609 24.625 1.00 92.56 141 PRO A C 1
ATOM 1142 O O . PRO A 1 141 ? -22.400 -3.664 25.154 1.00 92.56 141 PRO A O 1
ATOM 1145 N N . ILE A 1 142 ? -22.160 -1.456 24.951 1.00 91.75 142 ILE A N 1
ATOM 1146 C CA . ILE A 1 142 ? -21.092 -1.345 25.958 1.00 91.75 142 ILE A CA 1
ATOM 1147 C C . ILE A 1 142 ? -21.560 -1.848 27.333 1.00 91.75 142 ILE A C 1
ATOM 1149 O O . ILE A 1 142 ? -20.757 -2.320 28.135 1.00 91.75 142 ILE A O 1
ATOM 1153 N N . SER A 1 143 ? -22.866 -1.766 27.610 1.00 88.56 143 SER A N 1
ATOM 1154 C CA . SER A 1 143 ? -23.477 -2.257 28.847 1.00 88.56 143 SER A CA 1
ATOM 1155 C C . SER A 1 143 ? -23.311 -3.756 29.078 1.00 88.56 143 SER A C 1
ATOM 1157 O O . SER A 1 143 ? -23.444 -4.182 30.224 1.00 88.56 143 SER A O 1
ATOM 1159 N N . ASP A 1 144 ? -23.037 -4.526 28.025 1.00 91.25 144 ASP A N 1
ATOM 1160 C CA . ASP A 1 144 ? -22.932 -5.985 28.085 1.00 91.25 144 ASP A CA 1
ATOM 1161 C C . ASP A 1 144 ? -21.560 -6.440 28.610 1.00 91.25 144 ASP A C 1
ATOM 1163 O O . ASP A 1 144 ? -21.362 -7.619 28.897 1.00 91.25 144 ASP A O 1
ATOM 1167 N N . PHE A 1 145 ? -20.616 -5.506 28.772 1.00 91.44 145 PHE A N 1
ATOM 1168 C CA . PHE A 1 145 ? -19.267 -5.776 29.254 1.00 91.44 145 PHE A CA 1
ATOM 1169 C C . PHE A 1 145 ? -19.081 -5.388 30.725 1.00 91.44 145 PHE A C 1
ATOM 1171 O O . PHE A 1 145 ? -19.579 -4.364 31.205 1.00 91.44 145 PHE A O 1
ATOM 1178 N N . GLU A 1 146 ? -18.293 -6.190 31.443 1.00 89.44 146 GLU A N 1
ATOM 1179 C CA . GLU A 1 146 ? -17.899 -5.907 32.823 1.00 89.44 146 GLU A CA 1
ATOM 1180 C C . GLU A 1 146 ? -16.821 -4.817 32.862 1.00 89.44 146 GLU A C 1
ATOM 1182 O O . GLU A 1 146 ? -15.629 -5.068 32.693 1.00 89.44 146 GLU A O 1
ATOM 1187 N N . LEU A 1 147 ? -17.260 -3.579 33.085 1.00 89.81 147 LEU A N 1
ATOM 1188 C CA . LEU A 1 147 ? -16.409 -2.397 33.193 1.00 89.81 147 LEU A CA 1
ATOM 1189 C C . LEU A 1 147 ? -16.395 -1.844 34.615 1.00 89.81 147 LEU A C 1
ATOM 1191 O O . LEU A 1 147 ? -17.382 -1.937 35.353 1.00 89.81 147 LEU A O 1
ATOM 1195 N N . SER A 1 148 ? -15.306 -1.166 34.986 1.00 91.56 148 SER A N 1
ATOM 1196 C CA . SER A 1 148 ? -15.302 -0.406 36.233 1.00 91.56 148 SER A CA 1
ATOM 1197 C C . SER A 1 148 ? -16.344 0.721 36.193 1.00 91.56 148 SER A C 1
ATOM 1199 O O . SER A 1 148 ? -16.635 1.308 35.147 1.00 91.56 148 SER A O 1
ATOM 1201 N N . VAL A 1 149 ? -16.881 1.088 37.365 1.00 88.38 149 VAL A N 1
ATOM 1202 C CA . VAL A 1 149 ? -17.868 2.181 37.504 1.00 88.38 149 VAL A CA 1
ATOM 1203 C C . VAL A 1 149 ? -17.356 3.483 36.878 1.00 88.38 149 VAL A C 1
ATOM 1205 O O . VAL A 1 149 ? -18.127 4.260 36.319 1.00 88.38 149 VAL A O 1
ATOM 1208 N N . ARG A 1 150 ? -16.041 3.718 36.942 1.00 87.12 150 ARG A N 1
ATOM 1209 C CA . ARG A 1 150 ? -15.390 4.875 36.324 1.00 87.12 150 ARG A CA 1
ATOM 1210 C C . ARG A 1 150 ? -15.466 4.807 34.800 1.00 87.12 150 ARG A C 1
ATOM 1212 O O . ARG A 1 150 ? -15.963 5.756 34.202 1.00 87.12 150 ARG A O 1
ATOM 1219 N N . SER A 1 151 ? -15.030 3.696 34.201 1.00 90.06 151 SER A N 1
ATOM 1220 C CA . SER A 1 151 ? -15.071 3.482 32.749 1.00 90.06 151 SER A CA 1
ATOM 1221 C C . SER A 1 151 ? -16.496 3.632 32.217 1.00 90.06 151 SER A C 1
ATOM 1223 O O . SER A 1 151 ? -16.723 4.402 31.288 1.00 90.06 151 SER A O 1
ATOM 1225 N N . LYS A 1 152 ? -17.478 3.006 32.880 1.00 89.31 152 LYS A N 1
ATOM 1226 C CA . LYS A 1 152 ? -18.894 3.087 32.497 1.00 89.31 152 LYS A CA 1
ATOM 1227 C C . LYS A 1 152 ? -19.445 4.517 32.551 1.00 89.31 152 LYS A C 1
ATOM 1229 O O . LYS A 1 152 ? -19.999 4.996 31.567 1.00 89.31 152 LYS A O 1
ATOM 1234 N N . ASN A 1 153 ? -19.220 5.232 33.657 1.00 88.31 153 ASN A N 1
ATOM 1235 C CA . ASN A 1 153 ? -19.672 6.621 33.805 1.00 88.31 153 ASN A CA 1
ATOM 1236 C C . ASN A 1 153 ? -19.017 7.568 32.786 1.00 88.31 153 ASN A C 1
ATOM 1238 O O . ASN A 1 153 ? -19.631 8.553 32.379 1.00 88.31 153 ASN A O 1
ATOM 1242 N N . CYS A 1 154 ? -17.763 7.318 32.403 1.00 90.38 154 CYS A N 1
ATOM 1243 C CA . CYS A 1 154 ? -17.087 8.104 31.375 1.00 90.38 154 CYS A CA 1
ATOM 1244 C C . CYS A 1 154 ? -17.687 7.846 29.987 1.00 90.38 154 CYS A C 1
ATOM 1246 O O . CYS A 1 154 ? -18.049 8.809 29.315 1.00 90.38 154 CYS A O 1
ATOM 1248 N N . LEU A 1 155 ? -17.860 6.579 29.597 1.00 91.31 155 LEU A N 1
ATOM 1249 C CA . LEU A 1 155 ? -18.428 6.208 28.296 1.00 91.31 155 LEU A CA 1
ATOM 1250 C C . LEU A 1 155 ? -19.864 6.717 28.121 1.00 91.31 155 LEU A C 1
ATOM 1252 O O . LEU A 1 155 ? -20.187 7.291 27.082 1.00 91.31 155 LEU A O 1
ATOM 1256 N N . GLU A 1 156 ? -20.693 6.627 29.166 1.00 90.00 156 GLU A N 1
ATOM 1257 C CA . GLU A 1 156 ? -22.049 7.191 29.154 1.00 90.00 156 GLU A CA 1
ATOM 1258 C C . GLU A 1 156 ? -22.041 8.708 28.912 1.00 90.00 156 GLU A C 1
ATOM 1260 O O . GLU A 1 156 ? -22.817 9.215 28.101 1.00 90.00 156 GLU A O 1
ATOM 1265 N N . ARG A 1 157 ? -21.136 9.450 29.565 1.00 89.81 157 ARG A N 1
ATOM 1266 C CA . ARG A 1 157 ? -21.018 10.908 29.375 1.00 89.81 157 ARG A CA 1
ATOM 1267 C C . ARG A 1 157 ? -20.441 11.299 28.017 1.00 89.81 157 ARG A C 1
ATOM 1269 O O . ARG A 1 157 ? -20.706 12.403 27.548 1.00 89.81 157 ARG A O 1
ATOM 1276 N N . MET A 1 158 ? -19.658 10.416 27.407 1.00 89.81 158 MET A N 1
ATOM 1277 C CA . MET A 1 158 ? -19.157 10.551 26.039 1.00 89.81 158 MET A CA 1
ATOM 1278 C C . MET A 1 158 ? -20.196 10.123 24.993 1.00 89.81 158 MET A C 1
ATOM 1280 O O . MET A 1 158 ? -19.937 10.253 23.802 1.00 89.81 158 MET A O 1
ATOM 1284 N N . ASN A 1 159 ? -21.373 9.647 25.424 1.00 92.06 159 ASN A N 1
ATOM 1285 C CA . ASN A 1 159 ? -22.423 9.102 24.565 1.00 92.06 159 ASN A CA 1
ATOM 1286 C C . ASN A 1 159 ? -21.937 7.918 23.698 1.00 92.06 159 ASN A C 1
ATOM 1288 O O . ASN A 1 159 ? -22.451 7.701 22.605 1.00 92.06 159 ASN A O 1
ATOM 1292 N N . ILE A 1 160 ? -20.975 7.143 24.206 1.00 92.75 160 ILE A N 1
ATOM 1293 C CA . ILE A 1 160 ? -20.472 5.914 23.583 1.00 92.75 160 ILE A CA 1
ATOM 1294 C C . ILE A 1 160 ? -21.343 4.761 24.083 1.00 92.75 160 ILE A C 1
ATOM 1296 O O . ILE A 1 160 ? -21.335 4.444 25.275 1.00 92.75 160 ILE A O 1
ATOM 1300 N N . LYS A 1 161 ? -22.132 4.161 23.189 1.00 92.50 161 LYS A N 1
ATOM 1301 C CA . LYS A 1 161 ? -23.152 3.160 23.543 1.00 92.50 161 LYS A CA 1
ATOM 1302 C C . LYS A 1 161 ? -22.844 1.778 22.997 1.00 92.50 161 LYS A C 1
ATOM 1304 O O . LYS A 1 161 ? -23.287 0.797 23.590 1.00 92.50 161 LYS A O 1
ATOM 1309 N N . THR A 1 162 ? -22.093 1.696 21.909 1.00 95.12 162 THR A N 1
ATOM 1310 C CA . THR A 1 162 ? -21.805 0.456 21.180 1.00 95.12 162 THR A CA 1
ATOM 1311 C C . THR A 1 162 ? -20.310 0.293 20.916 1.00 95.12 162 THR A C 1
ATOM 1313 O O . THR A 1 162 ? -19.539 1.248 21.048 1.00 95.12 162 THR A O 1
ATOM 1316 N N . LEU A 1 163 ? -19.886 -0.910 20.516 1.00 92.56 163 LEU A N 1
ATOM 1317 C CA . LEU A 1 163 ? -18.518 -1.120 20.030 1.00 92.56 163 LEU A CA 1
ATOM 1318 C C . LEU A 1 163 ? -18.219 -0.284 18.775 1.00 92.56 163 LEU A C 1
ATOM 1320 O O . LEU A 1 163 ? -17.098 0.197 18.635 1.00 92.56 163 LEU A O 1
ATOM 1324 N N . ALA A 1 164 ? -19.215 -0.031 17.919 1.00 90.69 164 ALA A N 1
ATOM 1325 C CA . ALA A 1 164 ? -19.087 0.863 16.766 1.00 90.69 164 ALA A CA 1
ATOM 1326 C C . ALA A 1 164 ? -18.690 2.291 17.160 1.00 90.69 164 ALA A C 1
ATOM 1328 O O . ALA A 1 164 ? -17.901 2.934 16.472 1.00 90.69 164 ALA A O 1
ATOM 1329 N N . ASP A 1 165 ? -19.222 2.794 18.274 1.00 92.06 165 ASP A N 1
ATOM 1330 C CA . ASP A 1 165 ? -18.883 4.133 18.755 1.00 92.06 165 ASP A CA 1
ATOM 1331 C C . ASP A 1 165 ? -17.423 4.182 19.232 1.00 92.06 165 ASP A C 1
ATOM 1333 O O . ASP A 1 165 ? -16.724 5.163 18.997 1.00 92.06 165 ASP A O 1
ATOM 1337 N N . LEU A 1 166 ? -16.928 3.107 19.859 1.00 92.38 166 LEU A N 1
ATOM 1338 C CA . LEU A 1 166 ? -15.534 3.013 20.300 1.00 92.38 166 LEU A CA 1
ATOM 1339 C C . LEU A 1 166 ? -14.537 2.965 19.137 1.00 92.38 166 LEU A C 1
ATOM 1341 O O . LEU A 1 166 ? -13.466 3.563 19.239 1.00 92.38 166 LEU A O 1
ATOM 1345 N N . THR A 1 167 ? -14.860 2.295 18.027 1.00 91.00 167 THR A N 1
ATOM 1346 C CA . THR A 1 167 ? -13.957 2.250 16.861 1.00 91.00 167 THR A CA 1
ATOM 1347 C C . THR A 1 167 ? -13.824 3.612 16.167 1.00 91.00 167 THR A C 1
ATOM 1349 O O . THR A 1 167 ? -12.892 3.815 15.389 1.00 91.00 167 THR A O 1
ATOM 1352 N N . GLN A 1 168 ? -14.703 4.572 16.479 1.00 91.00 168 GLN A N 1
ATOM 1353 C CA . GLN A 1 168 ? -14.666 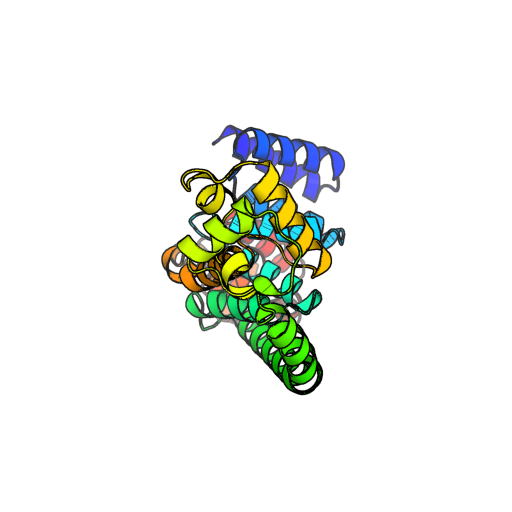5.951 15.979 1.00 91.00 168 GLN A CA 1
ATOM 1354 C C . GLN A 1 168 ? -13.957 6.942 16.914 1.00 91.00 168 GLN A C 1
ATOM 1356 O O . GLN A 1 168 ? -13.917 8.134 16.614 1.00 91.00 168 GLN A O 1
ATOM 1361 N N . VAL A 1 169 ? -13.405 6.485 18.039 1.00 90.62 169 VAL A N 1
ATOM 1362 C CA . VAL A 1 169 ? -12.756 7.343 19.040 1.00 90.62 169 VAL A CA 1
ATOM 1363 C C . VAL A 1 169 ? -11.312 6.890 19.235 1.00 90.62 169 VAL A C 1
ATOM 1365 O O . VAL A 1 169 ? -11.025 5.694 19.277 1.00 90.62 169 VAL A O 1
ATOM 1368 N N . THR A 1 170 ? -10.382 7.839 19.349 1.00 92.25 170 THR A N 1
ATOM 1369 C CA . THR A 1 170 ? -8.963 7.525 19.566 1.00 92.25 170 THR A CA 1
ATOM 1370 C C . THR A 1 170 ? -8.626 7.384 21.050 1.00 92.25 170 THR A C 1
ATOM 1372 O O . THR A 1 170 ? -9.332 7.874 21.933 1.00 92.25 170 THR A O 1
ATOM 1375 N N . GLU A 1 171 ? -7.484 6.764 21.351 1.00 92.00 171 GLU A N 1
ATOM 1376 C CA . GLU A 1 171 ? -6.964 6.693 22.723 1.00 92.00 171 GLU A CA 1
ATOM 1377 C C . GLU A 1 171 ? -6.749 8.081 23.336 1.00 92.00 171 GLU A C 1
ATOM 1379 O O . GLU A 1 171 ? -7.060 8.305 24.507 1.00 92.00 171 GLU A O 1
ATOM 1384 N N . SER A 1 172 ? -6.250 9.024 22.532 1.00 88.81 172 SER A N 1
ATOM 1385 C CA . SER A 1 172 ? -6.057 10.415 22.937 1.00 88.81 172 SER A CA 1
ATOM 1386 C C . SER A 1 172 ? -7.369 11.103 23.294 1.00 88.81 172 SER A C 1
ATOM 1388 O O . SER A 1 172 ? -7.416 11.827 24.289 1.00 88.81 172 SER A O 1
ATOM 1390 N N . ASP A 1 173 ? -8.440 10.848 22.539 1.00 89.31 173 ASP A N 1
ATOM 1391 C CA . ASP A 1 173 ? -9.754 11.429 22.823 1.00 89.31 173 ASP A CA 1
ATOM 1392 C C . ASP A 1 173 ? -10.280 10.923 24.170 1.00 89.31 173 ASP A C 1
ATOM 1394 O O . ASP A 1 173 ? -10.751 11.714 24.991 1.00 89.31 173 ASP A O 1
ATOM 1398 N N . LEU A 1 174 ? -10.114 9.624 24.446 1.00 89.75 174 LEU A N 1
ATOM 1399 C CA . LEU A 1 174 ? -10.507 9.025 25.720 1.00 89.75 174 LEU A CA 1
ATOM 1400 C C . LEU A 1 174 ? -9.701 9.592 26.896 1.00 89.75 174 LEU A C 1
ATOM 1402 O O . LEU A 1 174 ? -10.282 10.031 27.889 1.00 89.75 174 LEU A O 1
ATOM 1406 N N . LEU A 1 175 ? -8.370 9.637 26.779 1.00 90.38 175 LEU A N 1
ATOM 1407 C CA . LEU A 1 175 ? -7.477 10.151 27.826 1.00 90.38 175 LEU A CA 1
ATOM 1408 C C . LEU A 1 175 ? -7.639 11.653 28.083 1.00 90.38 175 LEU A C 1
ATOM 1410 O O . LEU A 1 175 ? -7.359 12.116 29.188 1.00 90.38 175 LEU A O 1
ATOM 1414 N N . SER A 1 176 ? -8.113 12.418 27.098 1.00 90.19 176 SER A N 1
ATOM 1415 C CA . SER A 1 176 ? -8.390 13.847 27.272 1.00 90.19 176 SER A CA 1
ATOM 1416 C C . SER A 1 176 ? -9.587 14.124 28.194 1.00 90.19 176 SER A C 1
ATOM 1418 O O . SER A 1 176 ? -9.753 15.240 28.696 1.00 90.19 176 SER A O 1
ATOM 1420 N N . TYR A 1 177 ? -10.429 13.117 28.443 1.00 89.69 177 TYR A N 1
ATOM 1421 C CA . TYR A 1 177 ? -11.669 13.291 29.179 1.00 89.69 177 TYR A CA 1
ATOM 1422 C C . TYR A 1 177 ? -11.461 13.286 30.692 1.00 89.69 177 TYR A C 1
ATOM 1424 O O . TYR A 1 177 ? -10.747 12.466 31.272 1.00 89.69 177 TYR A O 1
ATOM 1432 N N . LYS A 1 178 ? -12.143 14.207 31.377 1.00 84.81 178 LYS A N 1
ATOM 1433 C CA . LYS A 1 178 ? -11.982 14.398 32.820 1.00 84.81 178 LYS A CA 1
ATOM 1434 C C . LYS A 1 178 ? -12.317 13.116 33.592 1.00 84.81 178 LYS A C 1
ATOM 1436 O O . LYS A 1 178 ? -13.424 12.590 33.483 1.00 84.81 178 LYS A O 1
ATOM 1441 N N . ASN A 1 179 ? -11.395 12.701 34.464 1.00 80.50 179 ASN A N 1
ATOM 1442 C CA . ASN A 1 179 ? -11.471 11.484 35.283 1.00 80.50 179 ASN A CA 1
ATOM 1443 C C . ASN A 1 179 ? -11.429 10.166 34.490 1.00 80.50 179 ASN A C 1
ATOM 1445 O O . ASN A 1 179 ? -11.720 9.117 35.067 1.00 80.50 179 ASN A O 1
ATOM 1449 N N . PHE A 1 180 ? -11.061 10.204 33.210 1.00 88.06 180 PHE A N 1
ATOM 1450 C CA . PHE A 1 180 ? -10.666 9.018 32.465 1.00 88.06 180 PHE A CA 1
ATOM 1451 C C . PHE A 1 180 ? -9.164 8.779 32.669 1.00 88.06 180 PHE A C 1
ATOM 1453 O O . PHE A 1 180 ? -8.388 9.727 32.761 1.00 88.06 180 PHE A O 1
ATOM 1460 N N . GLY A 1 181 ? -8.752 7.523 32.821 1.00 88.94 181 GLY A N 1
ATOM 1461 C CA . GLY A 1 181 ? -7.370 7.186 33.157 1.00 88.94 181 GLY A CA 1
ATOM 1462 C C . GLY A 1 181 ? -6.907 5.898 32.497 1.00 88.94 181 GLY A C 1
ATOM 1463 O O . GLY A 1 181 ? -7.695 5.160 31.913 1.00 88.94 181 GLY A O 1
ATOM 1464 N N . GLU A 1 182 ? -5.619 5.614 32.634 1.00 90.25 182 GLU A N 1
ATOM 1465 C CA . GLU A 1 182 ? -4.930 4.527 31.934 1.00 90.25 182 GLU A CA 1
ATOM 1466 C C . GLU A 1 182 ? -5.511 3.136 32.246 1.00 90.25 182 GLU A C 1
ATOM 1468 O O . GLU A 1 182 ? -5.649 2.298 31.360 1.00 90.25 182 GLU A O 1
ATOM 1473 N N . THR A 1 183 ? -5.967 2.906 33.482 1.00 89.50 183 THR A N 1
ATOM 1474 C CA . THR A 1 183 ? -6.664 1.663 33.856 1.00 89.50 183 THR A CA 1
ATOM 1475 C C . THR A 1 183 ? -7.970 1.481 33.077 1.00 89.50 183 THR A C 1
ATOM 1477 O O . THR A 1 183 ? -8.221 0.402 32.554 1.00 89.50 183 THR A O 1
ATOM 1480 N N . SER A 1 184 ? -8.765 2.549 32.939 1.00 91.88 184 SER A N 1
ATOM 1481 C CA . SER A 1 184 ? -10.010 2.536 32.159 1.00 91.88 184 SER A CA 1
ATOM 1482 C C . SER A 1 184 ? -9.744 2.360 30.665 1.00 91.88 184 SER A C 1
ATOM 1484 O O . SER A 1 184 ? -10.497 1.670 29.986 1.00 91.88 184 SER A O 1
ATOM 1486 N N . LEU A 1 185 ? -8.652 2.935 30.155 1.00 93.00 185 LEU A N 1
ATOM 1487 C CA . LEU A 1 185 ? -8.225 2.728 28.772 1.00 93.00 185 LEU A CA 1
ATOM 1488 C C . LEU A 1 185 ? -7.897 1.253 28.504 1.00 93.00 185 LEU A C 1
ATOM 1490 O O . LEU A 1 185 ? -8.351 0.694 27.509 1.00 93.00 185 LEU A O 1
ATOM 1494 N N . ASN A 1 186 ? -7.142 0.615 29.400 1.00 93.06 186 ASN A N 1
ATOM 1495 C CA . ASN A 1 186 ? -6.750 -0.785 29.251 1.00 93.06 186 ASN A CA 1
ATOM 1496 C C . ASN A 1 186 ? -7.951 -1.742 29.325 1.00 93.06 186 ASN A C 1
ATOM 1498 O O . ASN A 1 186 ? -7.985 -2.713 28.572 1.00 93.06 186 ASN A O 1
ATOM 1502 N N . GLU A 1 187 ? -8.955 -1.449 30.161 1.00 92.62 187 GLU A N 1
ATOM 1503 C CA . GLU A 1 187 ? -10.230 -2.188 30.179 1.00 92.62 187 GLU A CA 1
ATOM 1504 C C . GLU A 1 187 ? -10.912 -2.158 28.799 1.00 92.62 187 GLU A C 1
ATOM 1506 O O . GLU A 1 187 ? -11.282 -3.200 28.258 1.00 92.62 187 GLU A O 1
ATOM 1511 N N . ILE A 1 188 ? -11.017 -0.971 28.194 1.00 93.00 188 ILE A N 1
ATOM 1512 C CA . ILE A 1 188 ? -11.643 -0.791 26.876 1.00 93.00 188 ILE A CA 1
ATOM 1513 C C . ILE A 1 188 ? -10.850 -1.502 25.777 1.00 93.00 188 ILE A C 1
ATOM 1515 O O . ILE A 1 188 ? -11.437 -2.207 24.956 1.00 93.00 188 ILE A O 1
ATOM 1519 N N . LYS A 1 189 ? -9.519 -1.355 25.769 1.00 93.25 189 LYS A N 1
ATOM 1520 C CA . LYS A 1 189 ? -8.653 -2.050 24.805 1.00 93.25 189 LYS A CA 1
ATOM 1521 C C . LYS A 1 189 ? -8.815 -3.561 24.892 1.00 93.25 189 LYS A C 1
ATOM 1523 O O . LYS A 1 189 ? -8.843 -4.225 23.861 1.00 93.25 189 LYS A O 1
ATOM 1528 N N . HIS A 1 190 ? -8.938 -4.099 26.105 1.00 92.75 190 HIS A N 1
ATOM 1529 C CA . HIS A 1 190 ? -9.124 -5.530 26.298 1.00 92.75 190 HIS A CA 1
ATOM 1530 C C . HIS A 1 190 ? -10.465 -6.017 25.727 1.00 92.75 190 HIS A C 1
ATOM 1532 O O . HIS A 1 190 ? -10.509 -7.065 25.083 1.00 92.75 190 HIS A O 1
ATOM 1538 N N . ILE A 1 191 ? -11.550 -5.268 25.926 1.00 92.44 191 ILE A N 1
ATOM 1539 C CA . ILE A 1 191 ? -12.867 -5.616 25.372 1.00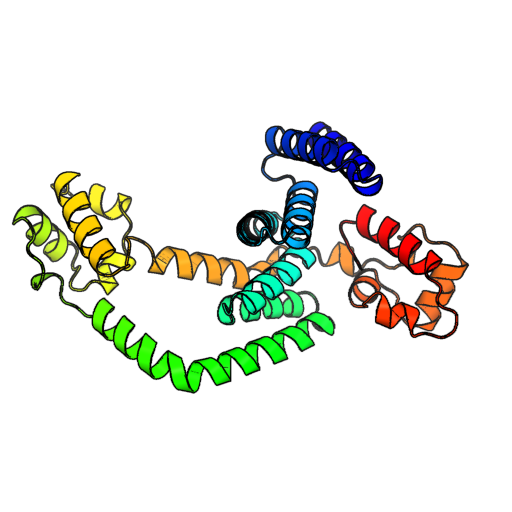 92.44 191 ILE A CA 1
ATOM 1540 C C . ILE A 1 191 ? -12.835 -5.622 23.843 1.00 92.44 191 ILE A C 1
ATOM 1542 O O . ILE A 1 191 ? -13.308 -6.569 23.214 1.00 92.44 191 ILE A O 1
ATOM 1546 N N . LEU A 1 192 ? -12.251 -4.581 23.246 1.00 90.94 192 LEU A N 1
ATOM 1547 C CA . LEU A 1 192 ? -12.143 -4.477 21.795 1.00 90.94 192 LEU A CA 1
ATOM 1548 C C . LEU A 1 192 ? -11.289 -5.614 21.226 1.00 90.94 192 LEU A C 1
ATOM 1550 O O . LEU A 1 192 ? -11.728 -6.288 20.296 1.00 90.94 192 LEU A O 1
ATOM 1554 N N . SER A 1 193 ? -10.143 -5.920 21.843 1.00 91.19 193 SER A N 1
ATOM 1555 C CA . SER A 1 193 ? -9.259 -6.985 21.359 1.00 91.19 193 SER A CA 1
ATOM 1556 C C . SER A 1 193 ? -9.893 -8.377 21.434 1.00 91.19 193 SER A C 1
ATOM 1558 O O . SER A 1 193 ? -9.683 -9.185 20.532 1.00 91.19 193 SER A O 1
ATOM 1560 N N . GLN A 1 194 ? -10.739 -8.653 22.436 1.00 89.50 194 GLN A N 1
ATOM 1561 C CA . GLN A 1 194 ? -11.523 -9.899 22.507 1.00 89.50 194 GLN A CA 1
ATOM 1562 C C . GLN A 1 194 ? -12.505 -10.062 21.339 1.00 89.50 194 GLN A C 1
ATOM 1564 O O . GLN A 1 194 ? -12.902 -11.183 21.021 1.00 89.50 194 GLN A O 1
ATOM 1569 N N . LYS A 1 195 ? -12.914 -8.954 20.717 1.00 89.31 195 LYS A N 1
ATOM 1570 C CA . LYS A 1 195 ? -13.792 -8.924 19.544 1.00 89.31 195 LYS A CA 1
ATOM 1571 C C . LYS A 1 195 ? -13.035 -8.688 18.236 1.00 89.31 195 LYS A C 1
ATOM 1573 O O . LYS A 1 195 ? -13.674 -8.522 17.207 1.00 89.31 195 LYS A O 1
ATOM 1578 N N . GLY A 1 196 ? -11.699 -8.696 18.269 1.00 88.00 196 GLY A N 1
ATOM 1579 C CA . GLY A 1 196 ? -10.866 -8.428 17.095 1.00 88.00 196 GLY A CA 1
ATOM 1580 C C . GLY A 1 196 ? -10.921 -6.975 16.614 1.00 88.00 196 GLY A C 1
ATOM 1581 O O . GLY A 1 196 ? -10.590 -6.713 15.465 1.00 88.00 196 GLY A O 1
ATOM 1582 N N . LEU A 1 197 ? -11.345 -6.045 17.471 1.00 91.25 197 LEU A N 1
ATOM 1583 C CA . LEU A 1 197 ? -11.454 -4.616 17.181 1.00 91.25 197 LEU A CA 1
ATOM 1584 C C . LEU A 1 197 ? -10.365 -3.825 17.912 1.00 91.25 197 LEU A C 1
ATOM 1586 O O . LEU A 1 197 ? -9.777 -4.291 18.894 1.00 91.25 197 LEU A O 1
ATOM 1590 N N . HIS A 1 198 ? -10.153 -2.578 17.494 1.00 93.19 198 HIS A N 1
ATOM 1591 C CA . HIS A 1 198 ? -9.348 -1.613 18.241 1.00 93.19 198 HIS A CA 1
ATOM 1592 C C . HIS A 1 198 ? -9.906 -0.185 18.154 1.00 93.19 198 HIS A C 1
ATOM 1594 O O . HIS A 1 198 ? -10.774 0.135 17.341 1.00 93.19 198 HIS A O 1
ATOM 1600 N N . LEU A 1 199 ? -9.415 0.686 19.039 1.00 91.56 199 LEU A N 1
ATOM 1601 C CA . LEU A 1 199 ? -9.778 2.104 19.058 1.00 91.56 199 LEU A CA 1
ATOM 1602 C C . LEU A 1 199 ? -9.280 2.791 17.785 1.00 91.56 199 LEU A C 1
ATOM 1604 O O . LEU A 1 199 ? -8.162 2.534 17.343 1.00 91.56 199 LEU A O 1
ATOM 1608 N N . GLY A 1 200 ? -10.100 3.672 17.217 1.00 86.38 200 GLY A N 1
ATOM 1609 C CA . GLY A 1 200 ? -9.762 4.434 16.014 1.00 86.38 200 GLY A CA 1
ATOM 1610 C C . GLY A 1 200 ? -9.788 3.655 14.694 1.00 86.38 200 GLY A C 1
ATOM 1611 O O . GLY A 1 200 ? -9.593 4.281 13.654 1.00 86.38 200 GLY A O 1
ATOM 1612 N N . GLN A 1 201 ? -10.082 2.350 14.699 1.00 86.38 201 GLN A N 1
ATOM 1613 C CA . GLN A 1 201 ? -10.087 1.506 13.496 1.00 86.38 201 GLN A CA 1
ATOM 1614 C C . GLN A 1 201 ? -10.898 2.117 12.339 1.00 86.38 201 GLN A C 1
ATOM 1616 O O . GLN A 1 201 ? -10.393 2.290 11.231 1.00 86.38 201 GLN A O 1
ATOM 1621 N N . ALA A 1 202 ? -12.134 2.544 12.608 1.00 78.94 202 ALA A N 1
ATOM 1622 C CA . ALA A 1 202 ? -13.011 3.105 11.579 1.00 78.94 202 ALA A CA 1
ATOM 1623 C C . ALA A 1 202 ? -12.513 4.467 11.051 1.00 78.94 202 ALA A C 1
ATOM 1625 O O . ALA A 1 202 ? -12.808 4.855 9.917 1.00 78.94 202 ALA A O 1
ATOM 1626 N N . LEU A 1 203 ? -11.766 5.217 11.870 1.00 80.75 203 LEU A N 1
ATOM 1627 C CA . LEU A 1 203 ? -11.150 6.478 11.457 1.00 80.75 203 LEU A CA 1
ATOM 1628 C C . LEU A 1 203 ? -9.942 6.238 10.549 1.00 80.75 203 LEU A C 1
ATOM 1630 O O . LEU A 1 203 ? -9.734 6.998 9.604 1.00 80.75 203 LEU A O 1
ATOM 1634 N N . GLU A 1 204 ? -9.139 5.220 10.845 1.00 78.19 204 GLU A N 1
ATOM 1635 C CA . GLU A 1 204 ? -7.954 4.853 10.067 1.00 78.19 204 GLU A CA 1
ATOM 1636 C C . GLU A 1 204 ? -8.340 4.353 8.675 1.00 78.19 204 GLU A C 1
ATOM 1638 O O . GLU A 1 204 ? -7.847 4.884 7.677 1.00 78.19 204 GLU A O 1
ATOM 1643 N N . GLU A 1 205 ? -9.305 3.433 8.597 1.00 72.06 205 GLU A N 1
ATOM 1644 C CA . GLU A 1 205 ? -9.836 2.920 7.330 1.00 72.06 205 GLU A CA 1
ATOM 1645 C C . GLU A 1 205 ? -10.395 4.050 6.455 1.00 72.06 205 GLU A C 1
ATOM 1647 O O . GLU A 1 205 ? -10.069 4.154 5.268 1.00 72.06 205 GLU A O 1
ATOM 1652 N N . ARG A 1 206 ? -11.182 4.959 7.050 1.00 72.12 206 ARG A N 1
ATOM 1653 C CA . ARG A 1 206 ? -11.740 6.110 6.330 1.00 72.12 206 ARG A CA 1
ATOM 1654 C C . ARG A 1 206 ? -10.647 7.047 5.820 1.00 72.12 206 ARG A C 1
ATOM 1656 O O . ARG A 1 206 ? -10.687 7.431 4.657 1.00 72.12 206 ARG A O 1
ATOM 1663 N N . LYS A 1 207 ? -9.648 7.378 6.646 1.00 72.56 207 LYS A N 1
ATOM 1664 C CA . LYS A 1 207 ? -8.514 8.224 6.231 1.00 72.56 207 LYS A CA 1
ATOM 1665 C C . LYS A 1 207 ? -7.727 7.605 5.080 1.00 72.56 207 LYS A C 1
ATOM 1667 O O . LYS A 1 207 ? -7.285 8.331 4.193 1.00 72.56 207 LYS A O 1
ATOM 1672 N N . GLN A 1 208 ? -7.540 6.287 5.088 1.00 67.44 208 GLN A N 1
ATOM 1673 C CA . GLN A 1 208 ? -6.796 5.585 4.045 1.00 67.44 208 GLN A CA 1
ATOM 1674 C C . GLN A 1 208 ? -7.555 5.592 2.710 1.00 67.44 208 GLN A C 1
ATOM 1676 O O . GLN A 1 208 ? -6.953 5.853 1.669 1.00 67.44 208 GLN A O 1
ATOM 1681 N N . ILE A 1 209 ? -8.877 5.395 2.738 1.00 67.06 209 ILE A N 1
ATOM 1682 C CA . ILE A 1 209 ? -9.733 5.513 1.547 1.00 67.06 209 ILE A CA 1
ATOM 1683 C C . ILE A 1 209 ? -9.776 6.965 1.058 1.00 67.06 209 ILE A C 1
ATOM 1685 O O . ILE A 1 209 ? -9.534 7.214 -0.120 1.00 67.06 209 ILE A O 1
ATOM 1689 N N . ASP A 1 210 ? -9.995 7.935 1.949 1.00 66.50 210 ASP A N 1
ATOM 1690 C CA . ASP A 1 210 ? -10.003 9.361 1.601 1.00 66.50 210 ASP A CA 1
ATOM 1691 C C . ASP A 1 210 ? -8.668 9.791 0.974 1.00 66.50 210 ASP A C 1
ATOM 1693 O O . ASP A 1 210 ? -8.646 10.587 0.036 1.00 66.50 210 ASP A O 1
ATOM 1697 N N . LYS A 1 211 ? -7.542 9.241 1.441 1.00 71.38 211 LYS A N 1
ATOM 1698 C CA . LYS A 1 211 ? -6.216 9.478 0.858 1.00 71.38 211 LYS A CA 1
ATOM 1699 C C . LYS A 1 211 ? -6.121 8.952 -0.576 1.00 71.38 211 LYS A C 1
ATOM 1701 O O . LYS A 1 211 ? -5.620 9.673 -1.431 1.00 71.38 211 LYS A O 1
ATOM 1706 N N . LEU A 1 212 ? -6.619 7.744 -0.850 1.00 68.50 212 LEU A N 1
ATOM 1707 C CA . LEU A 1 212 ? -6.645 7.157 -2.200 1.00 68.50 212 LEU A CA 1
ATOM 1708 C C . LEU A 1 212 ? -7.614 7.888 -3.144 1.00 68.50 212 LEU A C 1
ATOM 1710 O O . LEU A 1 212 ? -7.350 8.020 -4.340 1.00 68.50 212 LEU A O 1
ATOM 1714 N N . VAL A 1 213 ? -8.727 8.396 -2.617 1.00 62.88 213 VAL A N 1
ATOM 1715 C CA . VAL A 1 213 ? -9.705 9.175 -3.387 1.00 62.88 213 VAL A CA 1
ATOM 1716 C C . VAL A 1 213 ? -9.151 10.560 -3.744 1.00 62.88 213 VAL A C 1
ATOM 1718 O O . VAL A 1 213 ? -9.297 10.995 -4.882 1.00 62.88 213 VAL A O 1
ATOM 1721 N N . ASN A 1 214 ? -8.445 11.225 -2.825 1.00 64.19 214 ASN A N 1
ATOM 1722 C CA . ASN A 1 214 ? -7.960 12.601 -2.997 1.00 64.19 214 ASN A CA 1
ATOM 1723 C C . ASN A 1 214 ? -6.605 12.740 -3.723 1.00 64.19 214 ASN A C 1
ATOM 1725 O O . ASN A 1 214 ? -6.022 13.825 -3.711 1.00 64.19 214 ASN A O 1
ATOM 1729 N N . ILE A 1 215 ? -6.098 11.689 -4.380 1.00 65.25 215 ILE A N 1
ATOM 1730 C CA . ILE A 1 215 ? -4.839 11.754 -5.153 1.00 65.25 215 ILE A CA 1
ATOM 1731 C C . ILE A 1 215 ? -4.934 12.771 -6.330 1.00 65.25 215 ILE A C 1
ATOM 1733 O O . ILE A 1 215 ? -3.925 13.243 -6.848 1.00 65.25 215 ILE A O 1
ATOM 1737 N N . ASP A 1 216 ? -6.143 13.205 -6.696 1.00 54.78 216 ASP A N 1
ATOM 1738 C CA . ASP A 1 216 ? -6.479 14.047 -7.859 1.00 54.78 216 ASP A CA 1
ATOM 1739 C C . ASP A 1 216 ? -5.731 15.392 -7.993 1.00 54.78 216 ASP A C 1
ATOM 1741 O O . ASP A 1 216 ? -5.688 15.946 -9.090 1.00 54.78 216 ASP A O 1
ATOM 1745 N N . ALA A 1 217 ? -5.131 15.933 -6.927 1.00 47.06 217 ALA A N 1
ATOM 1746 C CA . ALA A 1 217 ? -4.473 17.249 -6.944 1.00 47.06 217 ALA A CA 1
ATOM 1747 C C . ALA A 1 217 ? -2.930 17.208 -6.964 1.00 47.06 217 ALA A C 1
ATOM 1749 O O . ALA A 1 217 ? -2.295 18.262 -7.032 1.00 47.06 217 ALA A O 1
ATOM 1750 N N . SER A 1 218 ? -2.316 16.023 -6.882 1.00 51.56 218 SER A N 1
ATOM 1751 C CA . SER A 1 218 ? -0.861 15.857 -6.722 1.00 51.56 218 SER A CA 1
ATOM 1752 C C . SER A 1 218 ? -0.201 14.993 -7.793 1.00 51.56 218 SER A C 1
ATOM 1754 O O . SER A 1 218 ? 1.011 14.787 -7.737 1.00 51.56 218 SER A O 1
ATOM 1756 N N . ILE A 1 219 ? -0.957 14.476 -8.760 1.00 54.53 219 ILE A N 1
ATOM 1757 C CA . ILE A 1 219 ? -0.395 13.698 -9.864 1.00 54.53 219 ILE A CA 1
ATOM 1758 C C . ILE A 1 219 ? 0.236 14.680 -10.849 1.00 54.53 219 ILE A C 1
ATOM 1760 O O . ILE A 1 219 ? -0.442 15.562 -11.370 1.00 54.53 219 ILE A O 1
ATOM 1764 N N . ASP A 1 220 ? 1.541 14.547 -11.081 1.00 52.41 220 ASP A N 1
ATOM 1765 C CA . ASP A 1 220 ? 2.262 15.384 -12.042 1.00 52.41 220 ASP A CA 1
ATOM 1766 C C . ASP A 1 220 ? 1.864 15.022 -13.485 1.00 52.41 220 ASP A C 1
ATOM 1768 O O . ASP A 1 220 ? 2.534 14.250 -14.176 1.00 52.41 220 ASP A O 1
ATOM 1772 N N . ASP A 1 221 ? 0.736 15.588 -13.916 1.00 52.25 221 ASP A N 1
ATOM 1773 C CA . ASP A 1 221 ? 0.212 15.576 -15.285 1.00 52.25 221 ASP A CA 1
ATOM 1774 C C . ASP A 1 221 ? 1.219 16.183 -16.285 1.00 52.25 221 ASP A C 1
ATOM 1776 O O . ASP A 1 221 ? 1.282 15.788 -17.453 1.00 52.25 221 ASP A O 1
ATOM 1780 N N . GLU A 1 222 ? 2.110 17.075 -15.834 1.00 55.31 222 GLU A N 1
ATOM 1781 C CA . GLU A 1 222 ? 3.113 17.701 -16.698 1.00 55.31 222 GLU A CA 1
ATOM 1782 C C . GLU A 1 222 ? 4.162 16.687 -17.170 1.00 55.31 222 GLU A C 1
ATOM 1784 O O . GLU A 1 222 ? 4.625 16.750 -18.307 1.00 55.31 222 GLU A O 1
ATOM 1789 N N . SER A 1 223 ? 4.522 15.696 -16.351 1.00 61.19 223 SER A N 1
ATOM 1790 C CA . SER A 1 223 ? 5.574 14.745 -16.725 1.00 61.19 223 SER A CA 1
ATOM 1791 C C . SER A 1 223 ? 5.107 13.597 -17.628 1.00 61.19 223 SER A C 1
ATOM 1793 O O . SER A 1 223 ? 5.901 13.083 -18.416 1.00 61.19 223 SER A O 1
ATOM 1795 N N . LEU A 1 224 ? 3.822 13.236 -17.578 1.00 63.28 224 LEU A N 1
ATOM 1796 C CA . LEU A 1 224 ? 3.216 12.229 -18.461 1.00 63.28 224 LEU A CA 1
ATOM 1797 C C . LEU A 1 224 ? 2.732 12.826 -19.793 1.00 63.28 224 LEU A C 1
ATOM 1799 O O . LEU A 1 224 ? 2.732 12.127 -20.813 1.00 63.28 224 LEU A O 1
ATOM 1803 N N . SER A 1 225 ? 2.361 14.109 -19.809 1.00 65.88 225 SER A N 1
ATOM 1804 C CA . SER A 1 225 ? 1.995 14.846 -21.028 1.00 65.88 225 SER A CA 1
ATOM 1805 C C . SER A 1 225 ? 3.206 15.265 -21.873 1.00 65.88 225 SER A C 1
ATOM 1807 O O . SER A 1 225 ? 3.047 15.533 -23.069 1.00 65.88 225 SER A O 1
ATOM 1809 N N . LYS A 1 226 ? 4.423 15.240 -21.304 1.00 77.50 226 LYS A N 1
ATOM 1810 C CA . LYS A 1 226 ? 5.676 15.481 -22.034 1.00 77.50 226 LYS A CA 1
ATOM 1811 C C . LYS A 1 226 ? 5.804 14.576 -23.261 1.00 77.50 226 LYS A C 1
ATOM 1813 O O . LYS A 1 226 ? 5.483 13.381 -23.206 1.00 77.50 226 LYS A O 1
ATOM 1818 N N . PRO A 1 227 ? 6.293 15.110 -24.388 1.00 79.94 227 PRO A N 1
ATOM 1819 C CA . PRO A 1 227 ? 6.473 14.326 -25.595 1.00 79.94 227 PRO A CA 1
ATOM 1820 C C . PRO A 1 227 ? 7.624 13.323 -25.432 1.00 79.94 227 PRO A C 1
ATOM 1822 O O . PRO A 1 227 ? 8.647 13.624 -24.818 1.00 79.94 227 PRO A O 1
ATOM 1825 N N . ILE A 1 228 ? 7.526 12.153 -26.077 1.00 83.81 228 ILE A N 1
ATOM 1826 C CA . ILE A 1 228 ? 8.623 11.158 -26.094 1.00 83.81 228 ILE A CA 1
ATOM 1827 C C . ILE A 1 228 ? 9.921 11.705 -26.715 1.00 83.81 228 ILE A C 1
ATOM 1829 O O . ILE A 1 228 ? 10.977 11.083 -26.609 1.00 83.81 228 ILE A O 1
ATOM 1833 N N . SER A 1 229 ? 9.867 12.869 -27.372 1.00 80.31 229 SER A N 1
ATOM 1834 C CA . SER A 1 229 ? 11.045 13.575 -27.869 1.00 80.31 229 SER A CA 1
ATOM 1835 C C . SER A 1 229 ? 11.998 14.000 -26.753 1.00 80.31 229 SER A C 1
ATOM 1837 O O . SER A 1 229 ? 13.197 14.075 -27.026 1.00 80.31 229 SER A O 1
ATOM 1839 N N . GLU A 1 230 ? 11.493 14.232 -25.535 1.00 80.38 230 GLU A N 1
ATOM 1840 C CA . GLU A 1 230 ? 12.307 14.558 -24.356 1.00 80.38 230 GLU A CA 1
ATOM 1841 C C . GLU A 1 230 ? 13.129 13.369 -23.855 1.00 80.38 230 GLU A C 1
ATOM 1843 O O . GLU A 1 230 ? 14.201 13.556 -23.281 1.00 80.38 230 GLU A O 1
ATOM 1848 N N . LEU A 1 231 ? 12.694 12.141 -24.153 1.00 82.50 231 LEU A N 1
ATOM 1849 C CA . LEU A 1 231 ? 13.478 10.950 -23.866 1.00 82.50 231 LEU A CA 1
ATOM 1850 C C . LEU A 1 231 ? 14.692 10.900 -24.804 1.00 82.50 231 LEU A C 1
ATOM 1852 O O . LEU A 1 231 ? 14.582 11.040 -26.034 1.00 82.50 231 LEU A O 1
ATOM 1856 N N . THR A 1 232 ? 15.874 10.645 -24.239 1.00 84.94 232 THR A N 1
ATOM 1857 C CA . THR A 1 232 ? 17.104 10.455 -25.027 1.00 84.94 232 THR A CA 1
ATOM 1858 C C . THR A 1 232 ? 17.150 9.039 -25.610 1.00 84.94 232 THR A C 1
ATOM 1860 O O . THR A 1 232 ? 17.932 8.195 -25.189 1.00 84.94 232 THR A O 1
ATOM 1863 N N . LEU A 1 233 ? 16.247 8.784 -26.563 1.00 86.62 233 LEU A N 1
ATOM 1864 C CA . LEU A 1 233 ? 16.115 7.538 -27.325 1.00 86.62 233 LEU A CA 1
ATOM 1865 C C . LEU A 1 233 ? 16.789 7.647 -28.699 1.00 86.62 233 LEU A C 1
ATOM 1867 O O . LEU A 1 233 ? 16.821 8.716 -29.319 1.00 86.62 233 LEU A O 1
ATOM 1871 N N . SER A 1 234 ? 17.241 6.514 -29.221 1.00 87.56 234 SER A N 1
ATOM 1872 C CA . SER A 1 234 ? 17.799 6.361 -30.554 1.00 87.56 234 SER A CA 1
ATOM 1873 C C . SER A 1 234 ? 16.765 6.712 -31.622 1.00 87.56 234 SER A C 1
ATOM 1875 O O . SER A 1 234 ? 15.570 6.446 -31.483 1.00 87.56 234 SER A O 1
ATOM 1877 N N . THR A 1 235 ? 17.216 7.263 -32.753 1.00 84.81 235 THR A N 1
ATOM 1878 C CA . THR A 1 235 ? 16.329 7.650 -33.866 1.00 84.81 235 THR A CA 1
ATOM 1879 C C . THR A 1 235 ? 15.479 6.476 -34.362 1.00 84.81 235 THR A C 1
ATOM 1881 O O . THR A 1 235 ? 14.334 6.652 -34.762 1.00 84.81 235 THR A O 1
ATOM 1884 N N . ARG A 1 236 ? 16.016 5.249 -34.302 1.00 85.81 236 ARG A N 1
ATOM 1885 C CA . ARG A 1 236 ? 15.288 4.030 -34.684 1.00 85.81 236 ARG A CA 1
ATOM 1886 C C . ARG A 1 236 ? 14.173 3.693 -33.692 1.00 85.81 236 ARG A C 1
ATOM 1888 O O . ARG A 1 236 ? 13.095 3.315 -34.140 1.00 85.81 236 ARG A O 1
ATOM 1895 N N . CYS A 1 237 ? 14.426 3.855 -32.393 1.00 85.19 237 CYS A N 1
ATOM 1896 C CA . CYS A 1 237 ? 13.430 3.672 -31.342 1.00 85.19 237 CYS A CA 1
ATOM 1897 C C . CYS A 1 237 ? 12.322 4.736 -31.444 1.00 85.19 237 CYS A C 1
ATOM 1899 O O . CYS A 1 237 ? 11.149 4.382 -31.530 1.00 85.19 237 CYS A O 1
ATOM 1901 N N . LYS A 1 238 ? 12.679 6.021 -31.600 1.00 85.75 238 LYS A N 1
ATOM 1902 C CA . LYS A 1 238 ? 11.706 7.117 -31.803 1.00 85.75 238 LYS A CA 1
ATOM 1903 C C . LYS A 1 238 ? 10.799 6.875 -33.014 1.00 85.75 238 LYS A C 1
ATOM 1905 O O . LYS A 1 238 ? 9.582 6.918 -32.884 1.00 85.75 238 LYS A O 1
ATOM 1910 N N . ASN A 1 239 ? 11.374 6.497 -34.158 1.00 84.12 239 ASN A N 1
ATOM 1911 C CA . ASN A 1 239 ? 10.599 6.183 -35.363 1.00 84.12 239 ASN A CA 1
ATOM 1912 C C . ASN A 1 239 ? 9.693 4.946 -35.196 1.00 84.12 239 ASN A C 1
ATOM 1914 O O . ASN A 1 239 ? 8.670 4.837 -35.872 1.00 84.12 239 ASN A O 1
ATOM 1918 N N . ALA A 1 240 ? 10.074 3.979 -34.354 1.00 85.50 240 ALA A N 1
ATOM 1919 C CA . ALA A 1 240 ? 9.237 2.820 -34.050 1.00 85.50 240 ALA A CA 1
ATOM 1920 C C . ALA A 1 240 ? 8.040 3.213 -33.169 1.00 85.50 240 ALA A C 1
ATOM 1922 O O . ALA A 1 240 ? 6.924 2.784 -33.452 1.00 85.50 240 ALA A O 1
ATOM 1923 N N . LEU A 1 241 ? 8.259 4.075 -32.172 1.00 86.81 241 LEU A N 1
ATOM 1924 C CA . LEU A 1 241 ? 7.211 4.615 -31.303 1.00 86.81 241 LEU A CA 1
ATOM 1925 C C . LEU A 1 241 ? 6.226 5.520 -32.058 1.00 86.81 241 LEU A C 1
ATOM 1927 O O . LEU A 1 241 ? 5.016 5.374 -31.896 1.00 86.81 241 LEU A O 1
ATOM 1931 N N . GLU A 1 242 ? 6.712 6.377 -32.962 1.00 84.25 242 GLU A N 1
ATOM 1932 C CA . GLU A 1 242 ? 5.851 7.220 -33.806 1.00 84.25 242 GLU A CA 1
ATOM 1933 C C . GLU A 1 242 ? 4.933 6.397 -34.719 1.00 84.25 242 GLU A C 1
ATOM 1935 O O . GLU A 1 242 ? 3.758 6.724 -34.874 1.00 84.25 242 GLU A O 1
ATOM 1940 N N . LYS A 1 243 ? 5.430 5.285 -35.282 1.00 84.75 243 LYS A N 1
ATOM 1941 C CA . LYS A 1 243 ? 4.612 4.339 -36.068 1.00 84.75 243 LYS A CA 1
ATOM 1942 C C . LYS A 1 243 ? 3.538 3.632 -35.241 1.00 84.75 243 LYS A C 1
ATOM 1944 O O . LYS A 1 243 ? 2.611 3.066 -35.814 1.00 84.75 243 LYS A O 1
ATOM 1949 N N . MET A 1 244 ? 3.686 3.625 -33.919 1.00 81.00 244 MET A N 1
ATOM 1950 C CA . MET A 1 244 ? 2.697 3.116 -32.970 1.00 81.00 244 MET A CA 1
ATOM 1951 C C . MET A 1 244 ? 1.764 4.219 -32.459 1.00 81.00 244 MET A C 1
ATOM 1953 O O . MET A 1 244 ? 0.961 3.953 -31.572 1.00 81.00 244 MET A O 1
ATOM 1957 N N . GLU A 1 245 ? 1.876 5.436 -33.004 1.00 82.81 245 GLU A N 1
ATOM 1958 C CA . GLU A 1 245 ? 1.136 6.631 -32.586 1.00 82.81 245 GLU A CA 1
ATOM 1959 C C . GLU A 1 245 ? 1.381 7.030 -31.118 1.00 82.81 245 GLU A C 1
ATOM 1961 O O . GLU A 1 245 ? 0.650 7.842 -30.553 1.00 82.81 245 GLU A O 1
ATOM 1966 N N . ILE A 1 246 ? 2.456 6.519 -30.509 1.00 84.31 246 ILE A N 1
ATOM 1967 C CA . ILE A 1 246 ? 2.874 6.871 -29.153 1.00 84.31 246 ILE A CA 1
ATOM 1968 C C . ILE A 1 246 ? 3.662 8.178 -29.230 1.00 84.31 246 ILE A C 1
ATOM 1970 O O . ILE A 1 246 ? 4.777 8.208 -29.747 1.00 84.31 246 ILE A O 1
ATOM 1974 N N . LYS A 1 247 ? 3.071 9.270 -28.736 1.00 81.94 247 LYS A N 1
ATOM 1975 C CA . LYS A 1 247 ? 3.653 10.623 -28.821 1.00 81.94 247 LYS A CA 1
ATOM 1976 C C . LYS A 1 247 ? 4.074 11.206 -27.475 1.00 81.94 247 LYS A C 1
ATOM 1978 O O . LYS A 1 247 ? 4.922 12.094 -27.449 1.00 81.94 247 LYS A O 1
ATOM 1983 N N . THR A 1 248 ? 3.522 10.707 -26.375 1.00 84.31 248 THR A N 1
ATOM 1984 C CA . THR A 1 248 ? 3.771 11.208 -25.016 1.00 84.31 248 THR A CA 1
ATOM 1985 C C . THR A 1 248 ? 4.398 10.134 -24.137 1.00 84.31 248 THR A C 1
ATOM 1987 O O . THR A 1 248 ? 4.247 8.939 -24.405 1.00 84.31 248 THR A O 1
ATOM 1990 N N . ILE A 1 249 ? 5.097 10.559 -23.083 1.00 79.38 249 ILE A N 1
ATOM 1991 C CA . ILE A 1 249 ? 5.671 9.663 -22.073 1.00 79.38 249 ILE A CA 1
ATOM 1992 C C . ILE A 1 249 ? 4.563 8.809 -21.442 1.00 79.38 249 ILE A C 1
ATOM 1994 O O . ILE A 1 249 ? 4.723 7.598 -21.339 1.00 79.38 249 ILE A O 1
ATOM 1998 N N . GLY A 1 250 ? 3.398 9.388 -21.138 1.00 71.38 250 GLY A N 1
ATOM 1999 C CA . GLY A 1 250 ? 2.239 8.639 -20.644 1.00 71.38 250 GLY A CA 1
ATOM 2000 C C . GLY A 1 250 ? 1.710 7.606 -21.642 1.00 71.38 250 GLY A C 1
ATOM 2001 O O . GLY A 1 250 ? 1.409 6.477 -21.262 1.00 71.38 250 GLY A O 1
ATOM 2002 N N . GLY A 1 251 ? 1.678 7.938 -22.937 1.00 75.25 251 GLY A N 1
ATOM 2003 C CA . GLY A 1 251 ? 1.338 6.977 -23.989 1.00 75.25 251 GLY A CA 1
ATOM 2004 C C . GLY A 1 251 ? 2.302 5.789 -24.038 1.00 75.25 251 GLY A C 1
ATOM 2005 O O . GLY A 1 251 ? 1.878 4.665 -24.299 1.00 75.25 251 GLY A O 1
ATOM 2006 N N . LEU A 1 252 ? 3.582 6.022 -23.749 1.00 81.25 252 LEU A N 1
ATOM 2007 C CA . LEU A 1 252 ? 4.607 4.983 -23.710 1.00 81.25 252 LEU A CA 1
ATOM 2008 C C . LEU A 1 252 ? 4.489 4.098 -22.463 1.00 81.25 252 LEU A C 1
ATOM 2010 O O . LEU A 1 252 ? 4.476 2.881 -22.591 1.00 81.25 252 LEU A O 1
ATOM 2014 N N . VAL A 1 253 ? 4.320 4.713 -21.291 1.00 75.19 253 VAL A N 1
ATOM 2015 C CA . VAL A 1 253 ? 4.135 4.052 -19.981 1.00 75.19 253 VAL A CA 1
ATOM 2016 C C . VAL A 1 253 ? 2.827 3.251 -19.908 1.00 75.19 253 VAL A C 1
ATOM 2018 O O . VAL A 1 253 ? 2.682 2.338 -19.106 1.00 75.19 253 VAL A O 1
ATOM 2021 N N . SER A 1 254 ? 1.843 3.564 -20.752 1.00 70.12 254 SER A N 1
ATOM 2022 C CA . SER A 1 254 ? 0.599 2.787 -20.839 1.00 70.12 254 SER A CA 1
ATOM 2023 C C . SER A 1 254 ? 0.734 1.427 -21.539 1.00 70.12 254 SER A C 1
ATOM 2025 O O . SER A 1 254 ? -0.249 0.685 -21.585 1.00 70.12 254 SER A O 1
ATOM 2027 N N . LYS A 1 255 ? 1.901 1.107 -22.118 1.00 77.62 255 LYS A N 1
ATOM 2028 C CA . LYS A 1 255 ? 2.131 -0.114 -22.901 1.00 77.62 255 LYS A CA 1
ATOM 2029 C C . LYS A 1 255 ? 2.973 -1.104 -22.132 1.00 77.62 255 LYS A C 1
ATOM 2031 O O . LYS A 1 255 ? 3.977 -0.730 -21.560 1.00 77.62 255 LYS A O 1
ATOM 2036 N N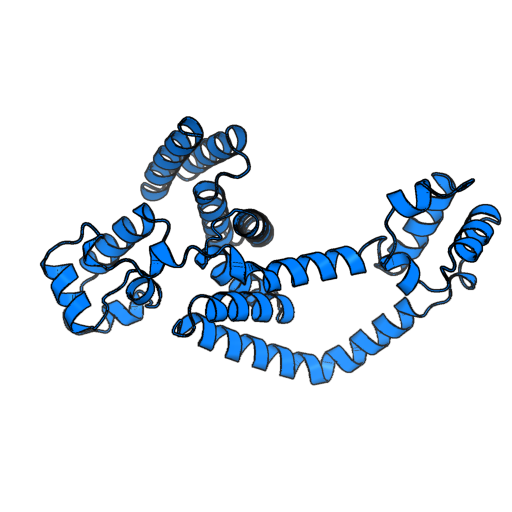 . THR A 1 256 ? 2.613 -2.379 -22.215 1.00 74.06 256 THR A N 1
ATOM 2037 C CA . THR A 1 256 ? 3.447 -3.452 -21.664 1.00 74.06 256 THR A CA 1
ATOM 2038 C C . THR A 1 256 ? 4.616 -3.782 -22.592 1.00 74.06 256 THR A C 1
ATOM 2040 O O . THR A 1 256 ? 4.559 -3.552 -23.806 1.00 74.06 256 THR A O 1
ATOM 2043 N N . GLU A 1 257 ? 5.672 -4.385 -22.042 1.00 80.88 257 GLU A N 1
ATOM 2044 C CA . GLU A 1 257 ? 6.794 -4.912 -22.832 1.00 80.88 257 GLU A CA 1
ATOM 2045 C C . GLU A 1 257 ? 6.317 -5.836 -23.954 1.00 80.88 257 GLU A C 1
ATOM 2047 O O . GLU A 1 257 ? 6.723 -5.690 -25.109 1.00 80.88 257 GLU A O 1
ATOM 2052 N N . ASP A 1 258 ? 5.387 -6.732 -23.630 1.00 72.75 258 ASP A N 1
ATOM 2053 C CA . ASP A 1 258 ? 4.798 -7.673 -24.575 1.00 72.75 258 ASP A CA 1
ATOM 2054 C C . ASP A 1 258 ? 4.017 -6.971 -25.690 1.00 72.75 258 ASP A C 1
ATOM 2056 O O . ASP A 1 258 ? 4.092 -7.376 -26.852 1.00 72.75 258 ASP A O 1
ATOM 2060 N N . GLU A 1 259 ? 3.271 -5.909 -25.380 1.00 77.06 259 GLU A N 1
ATOM 2061 C CA . GLU A 1 259 ? 2.547 -5.123 -26.385 1.00 77.06 259 GLU A CA 1
ATOM 2062 C C . GLU A 1 259 ? 3.490 -4.434 -27.369 1.00 77.06 259 GLU A C 1
ATOM 2064 O O . GLU A 1 259 ? 3.210 -4.394 -28.575 1.00 77.06 259 GLU A O 1
ATOM 2069 N N . LEU A 1 260 ? 4.615 -3.921 -26.870 1.00 82.62 260 LEU A N 1
ATOM 2070 C CA . LEU A 1 260 ? 5.648 -3.332 -27.709 1.00 82.62 260 LEU A CA 1
ATOM 2071 C C . LEU A 1 260 ? 6.346 -4.409 -28.556 1.00 82.62 260 LEU A C 1
ATOM 2073 O O . LEU A 1 260 ? 6.477 -4.239 -29.768 1.00 82.62 260 LEU A O 1
ATOM 2077 N N . LEU A 1 261 ? 6.720 -5.550 -27.971 1.00 81.50 261 LEU A N 1
ATOM 2078 C CA . LEU A 1 261 ? 7.427 -6.643 -28.656 1.00 81.50 261 LEU A CA 1
ATOM 2079 C C . LEU A 1 261 ? 6.572 -7.394 -29.687 1.00 81.50 261 LEU A C 1
ATOM 2081 O O . LEU A 1 261 ? 7.099 -7.876 -30.691 1.00 81.50 261 LEU A O 1
ATOM 2085 N N . ARG A 1 262 ? 5.246 -7.462 -29.502 1.00 80.38 262 ARG A N 1
ATOM 2086 C CA . ARG A 1 262 ? 4.316 -8.061 -30.481 1.00 80.38 262 ARG A CA 1
ATOM 2087 C C . ARG A 1 262 ? 4.272 -7.298 -31.808 1.00 80.38 262 ARG A C 1
ATOM 2089 O O . ARG A 1 262 ? 3.807 -7.838 -32.816 1.00 80.38 262 ARG A O 1
ATOM 2096 N N . ARG A 1 263 ? 4.741 -6.045 -31.852 1.00 80.38 263 ARG A N 1
ATOM 2097 C CA . ARG A 1 263 ? 4.783 -5.254 -33.087 1.00 80.38 263 ARG A CA 1
ATOM 2098 C C . ARG A 1 263 ? 5.960 -5.664 -33.963 1.00 80.38 263 ARG A C 1
ATOM 2100 O O . ARG A 1 263 ? 7.120 -5.694 -33.562 1.00 80.38 263 ARG A O 1
ATOM 2107 N N . ARG A 1 264 ? 5.653 -5.913 -35.236 1.00 71.31 264 ARG A N 1
ATOM 2108 C CA . ARG A 1 264 ? 6.633 -6.345 -36.236 1.00 71.31 264 ARG A CA 1
ATOM 2109 C C . ARG A 1 264 ? 7.778 -5.332 -36.358 1.00 71.31 264 ARG A C 1
ATOM 2111 O O . ARG A 1 264 ? 7.574 -4.214 -36.824 1.00 71.31 264 ARG A O 1
ATOM 2118 N N . GLY A 1 265 ? 8.986 -5.757 -35.990 1.00 72.31 265 GLY A N 1
ATOM 2119 C CA . GLY A 1 265 ? 10.201 -4.943 -36.077 1.00 72.31 265 GLY A CA 1
ATOM 2120 C C . GLY A 1 265 ? 10.557 -4.167 -34.806 1.00 72.31 265 GLY A C 1
ATOM 2121 O O . GLY A 1 265 ? 11.599 -3.509 -34.801 1.00 72.31 265 GLY A O 1
ATOM 2122 N N . PHE A 1 266 ? 9.754 -4.269 -33.741 1.00 84.06 266 PHE A N 1
ATOM 2123 C CA . PHE A 1 266 ? 10.150 -3.820 -32.410 1.00 84.06 266 PHE A CA 1
ATOM 2124 C C . PHE A 1 266 ? 11.116 -4.841 -31.798 1.00 84.06 266 PHE A C 1
ATOM 2126 O O . PHE A 1 266 ? 10.924 -6.047 -31.939 1.00 84.06 266 PHE A O 1
ATOM 2133 N N . LYS A 1 267 ? 12.209 -4.372 -31.195 1.00 88.25 267 LYS A N 1
ATOM 2134 C CA . LYS A 1 267 ? 13.302 -5.225 -30.706 1.00 88.25 267 LYS A CA 1
ATOM 2135 C C . LYS A 1 267 ? 13.439 -5.086 -29.199 1.00 88.25 267 LYS A C 1
ATOM 2137 O O . LYS A 1 267 ? 13.213 -3.996 -28.682 1.00 88.25 267 LYS A O 1
ATOM 2142 N N . GLN A 1 268 ? 13.942 -6.130 -28.541 1.00 84.56 268 GLN A N 1
ATOM 2143 C CA . GLN A 1 268 ? 14.266 -6.090 -27.110 1.00 84.56 268 GLN A CA 1
ATOM 2144 C C . GLN A 1 268 ? 15.175 -4.907 -26.753 1.00 84.56 268 GLN A C 1
ATOM 2146 O O . GLN A 1 268 ? 14.889 -4.171 -25.823 1.00 84.56 268 GLN A O 1
ATOM 2151 N N . ALA A 1 269 ? 16.172 -4.617 -27.593 1.00 83.75 269 ALA A N 1
ATOM 2152 C CA . ALA A 1 269 ? 17.062 -3.473 -27.397 1.00 83.75 269 ALA A CA 1
ATOM 2153 C C . ALA A 1 269 ? 16.336 -2.111 -27.308 1.00 83.75 269 ALA A C 1
ATOM 2155 O O . ALA A 1 269 ? 16.862 -1.185 -26.701 1.00 83.75 269 ALA A O 1
ATOM 2156 N N . TYR A 1 270 ? 15.150 -1.964 -27.916 1.00 89.75 270 TYR A N 1
ATOM 2157 C CA . TYR A 1 270 ? 14.341 -0.747 -27.780 1.00 89.75 270 TYR A CA 1
ATOM 2158 C C . TYR A 1 270 ? 13.607 -0.708 -26.442 1.00 89.75 270 TYR A C 1
ATOM 2160 O O . TYR A 1 270 ? 13.505 0.363 -25.860 1.00 89.75 270 TYR A O 1
ATOM 2168 N N . ILE A 1 271 ? 13.139 -1.856 -25.942 1.00 84.31 271 ILE A N 1
ATOM 2169 C CA . ILE A 1 271 ? 12.540 -1.978 -24.605 1.00 84.31 271 ILE A CA 1
ATOM 2170 C C . ILE A 1 271 ? 13.559 -1.583 -23.545 1.00 84.31 271 ILE A C 1
ATOM 2172 O O . ILE A 1 271 ? 13.266 -0.735 -22.709 1.00 84.31 271 ILE A O 1
ATOM 2176 N N . ASP A 1 272 ? 14.768 -2.135 -23.628 1.00 82.19 272 ASP A N 1
ATOM 2177 C CA . ASP A 1 272 ? 15.833 -1.858 -22.666 1.00 82.19 272 ASP A CA 1
ATOM 2178 C C . ASP A 1 272 ? 16.206 -0.364 -22.685 1.00 82.19 272 ASP A C 1
ATOM 2180 O O . ASP A 1 272 ? 16.338 0.275 -21.642 1.00 82.19 272 ASP A O 1
ATOM 2184 N N . GLU A 1 273 ? 16.290 0.231 -23.880 1.00 87.31 273 GLU A N 1
ATOM 2185 C CA . GLU A 1 273 ? 16.535 1.664 -24.059 1.00 87.31 273 GLU A CA 1
ATOM 2186 C C . GLU A 1 273 ? 15.402 2.533 -23.484 1.00 87.31 273 GLU A C 1
ATOM 2188 O O . GLU A 1 273 ? 15.664 3.538 -22.818 1.00 87.31 273 GLU A O 1
ATOM 2193 N N . ILE A 1 274 ? 14.144 2.148 -23.718 1.00 86.31 274 ILE A N 1
ATOM 2194 C CA . ILE A 1 274 ? 12.965 2.854 -23.213 1.00 86.31 274 ILE A CA 1
ATOM 2195 C C . ILE A 1 274 ? 12.896 2.777 -21.691 1.00 86.31 274 ILE A C 1
ATOM 2197 O O . ILE A 1 274 ? 12.715 3.816 -21.063 1.00 86.31 274 ILE A O 1
ATOM 2201 N N . LYS A 1 275 ? 13.099 1.595 -21.099 1.00 80.69 275 LYS A N 1
ATOM 2202 C CA . LYS A 1 275 ? 13.137 1.408 -19.643 1.00 80.69 275 LYS A CA 1
ATOM 2203 C C . LYS A 1 275 ? 14.157 2.339 -19.005 1.00 80.69 275 LYS A C 1
ATOM 2205 O O . LYS A 1 275 ? 13.791 3.143 -18.159 1.00 80.69 275 LYS A O 1
ATOM 2210 N N . VAL A 1 276 ? 15.396 2.340 -19.501 1.00 80.19 276 VAL A N 1
ATOM 2211 C CA . VAL A 1 276 ? 16.462 3.207 -18.975 1.00 80.19 276 VAL A CA 1
ATOM 2212 C C . VAL A 1 276 ? 16.091 4.693 -19.044 1.00 80.19 276 VAL A C 1
ATOM 2214 O O . VAL A 1 276 ? 16.477 5.468 -18.170 1.00 80.19 276 VAL A O 1
ATOM 2217 N N . GLN A 1 277 ? 15.378 5.132 -20.084 1.00 79.75 277 GLN A N 1
ATOM 2218 C CA . GLN A 1 277 ? 14.989 6.538 -20.224 1.00 79.75 277 GLN A CA 1
ATOM 2219 C C . GLN A 1 277 ? 13.768 6.906 -19.392 1.00 79.75 277 GLN A C 1
ATOM 2221 O O . GLN A 1 277 ? 13.792 7.936 -18.725 1.00 79.75 277 GLN A O 1
ATOM 2226 N N . LEU A 1 278 ? 12.731 6.072 -19.389 1.00 75.25 278 LEU A N 1
ATOM 2227 C CA . LEU A 1 278 ? 11.570 6.260 -18.528 1.00 75.25 278 LEU A CA 1
ATOM 2228 C C . LEU A 1 278 ? 12.007 6.323 -17.065 1.00 75.25 278 LEU A C 1
ATOM 2230 O O . LEU A 1 278 ? 11.605 7.238 -16.352 1.00 75.25 278 LEU A O 1
ATOM 2234 N N . GLU A 1 279 ? 12.932 5.456 -16.654 1.00 66.12 279 GLU A N 1
ATOM 2235 C CA . GLU A 1 279 ? 13.414 5.390 -15.275 1.00 66.12 279 GLU A CA 1
ATOM 2236 C C . GLU A 1 279 ? 14.159 6.654 -14.836 1.00 66.12 279 GLU A C 1
ATOM 2238 O O . GLU A 1 279 ? 14.022 7.082 -13.689 1.00 66.12 279 GLU A O 1
ATOM 2243 N N . LYS A 1 280 ? 14.883 7.322 -15.747 1.00 67.31 280 LYS A N 1
ATOM 2244 C CA . LYS A 1 280 ? 15.499 8.638 -15.477 1.00 67.31 280 LYS A CA 1
ATOM 2245 C C . LYS A 1 280 ? 14.469 9.731 -15.215 1.00 67.31 280 LYS A C 1
ATOM 2247 O O . LYS A 1 280 ? 14.778 10.703 -14.531 1.00 67.31 280 LYS A O 1
ATOM 2252 N N . HIS A 1 281 ? 13.269 9.566 -15.755 1.00 64.44 281 HIS A N 1
ATOM 2253 C CA . HIS A 1 281 ? 12.141 10.465 -15.556 1.00 64.44 281 HIS A CA 1
ATOM 2254 C C . HIS A 1 281 ? 11.169 9.966 -14.475 1.00 64.44 281 HIS A C 1
ATOM 2256 O O . HIS A 1 281 ? 10.117 10.565 -14.291 1.00 64.44 281 HIS A O 1
ATOM 2262 N N . GLY A 1 282 ? 11.531 8.915 -13.725 1.00 57.09 282 GLY A N 1
ATOM 2263 C CA . GLY A 1 282 ? 10.699 8.361 -12.652 1.00 57.09 282 GLY A CA 1
ATOM 2264 C C . GLY A 1 282 ? 9.546 7.482 -13.144 1.00 57.09 282 GLY A C 1
ATOM 2265 O O . GLY A 1 282 ? 8.626 7.198 -12.383 1.00 57.09 282 GLY A O 1
ATOM 2266 N N . PHE A 1 283 ? 9.597 7.044 -14.400 1.00 65.00 283 PHE A N 1
ATOM 2267 C CA . PHE A 1 283 ? 8.595 6.205 -15.041 1.00 65.00 283 PHE A CA 1
ATOM 2268 C C . PHE A 1 283 ? 9.140 4.805 -15.323 1.00 65.00 283 PHE A C 1
ATOM 2270 O O . PHE A 1 283 ? 10.342 4.589 -15.428 1.00 65.00 283 PHE A O 1
ATOM 2277 N N . GLN A 1 284 ? 8.248 3.841 -15.484 1.00 63.66 284 GLN A N 1
ATOM 2278 C CA . GLN A 1 284 ? 8.578 2.506 -15.974 1.00 63.66 284 GLN A CA 1
ATOM 2279 C C . GLN A 1 284 ? 7.564 2.100 -17.030 1.00 63.66 284 GLN A C 1
ATOM 2281 O O . GLN A 1 284 ? 6.468 2.658 -17.067 1.00 63.66 284 GLN A O 1
ATOM 2286 N N . LEU A 1 285 ? 7.992 1.191 -17.903 1.00 62.16 285 LEU A N 1
ATOM 2287 C CA . LEU A 1 285 ? 7.173 0.608 -18.954 1.00 62.16 285 LEU A CA 1
ATOM 2288 C C . LEU A 1 285 ? 6.259 -0.486 -18.377 1.00 62.16 285 LEU A C 1
ATOM 2290 O O . LEU A 1 285 ? 6.792 -1.318 -17.613 1.00 62.16 285 LEU A O 1
#